Protein AF-A0A7W8YM22-F1 (afdb_monomer)

pLDDT: mean 73.2, std 16.15, range [36.34, 92.44]

Foldseek 3Di:
DPQPDDDPDPDPPQPQLLLLAAPPDCDDPLPLNNDCVFLHHHNHHPVSNVVSLVVLLVVLQVVCQVVCVDPNPDGPVCSVPVVPDDPVRSVVSSVSSRVSSNVSRPPPPPVPDDPPPDPVVVVVVVVDDDPPDPPPQPPVNVVVVVLLVPLVNLVVCVVVVNPSVQCNCCSPPVAGPNHHPVVQLVDPPRPNDDPPPDDDPVPPPDPDPDD

Structure (mmCIF, N/CA/C/O backbone):
data_AF-A0A7W8YM22-F1
#
_entry.id   AF-A0A7W8YM22-F1
#
loop_
_atom_site.group_PDB
_atom_site.id
_atom_site.type_symbol
_atom_site.label_atom_id
_atom_site.label_alt_id
_atom_site.label_comp_id
_atom_site.label_asym_id
_atom_site.label_entity_id
_atom_site.label_seq_id
_atom_site.pdbx_PDB_ins_code
_atom_site.Cartn_x
_atom_site.Cartn_y
_atom_site.Cartn_z
_atom_site.occupancy
_atom_site.B_iso_or_equiv
_atom_site.auth_seq_id
_atom_site.auth_comp_id
_atom_site.auth_asym_id
_atom_site.auth_atom_id
_atom_site.pdbx_PDB_model_num
ATOM 1 N N . MET A 1 1 ? 15.577 -0.775 12.536 1.00 51.75 1 MET A N 1
ATOM 2 C CA . MET A 1 1 ? 16.406 -1.768 11.830 1.00 51.75 1 MET A CA 1
ATOM 3 C C . MET A 1 1 ? 16.060 -1.640 10.370 1.00 51.75 1 MET A C 1
ATOM 5 O O . MET A 1 1 ? 14.968 -2.052 10.002 1.00 51.75 1 MET A O 1
ATOM 9 N N . ARG A 1 2 ? 16.949 -1.031 9.589 1.00 60.00 2 ARG A N 1
ATOM 10 C CA . ARG A 1 2 ? 16.847 -0.914 8.131 1.00 60.00 2 ARG A CA 1
ATOM 11 C C . ARG A 1 2 ? 18.094 -1.561 7.547 1.00 60.00 2 ARG A C 1
ATOM 13 O O . ARG A 1 2 ? 19.183 -1.316 8.054 1.00 60.00 2 ARG A O 1
ATOM 20 N N . PHE A 1 3 ? 17.915 -2.495 6.614 1.00 60.25 3 PHE A N 1
ATOM 21 C CA . PHE A 1 3 ? 19.005 -3.304 6.038 1.00 60.25 3 PHE A CA 1
ATOM 22 C C . PHE A 1 3 ? 19.941 -3.946 7.086 1.00 60.25 3 PHE A C 1
ATOM 24 O O . PHE A 1 3 ? 21.152 -4.019 6.912 1.00 60.25 3 PHE A O 1
ATOM 31 N N . GLY A 1 4 ? 19.381 -4.386 8.220 1.00 55.78 4 GLY A N 1
ATOM 32 C CA . GLY A 1 4 ? 20.147 -4.999 9.314 1.00 55.78 4 GLY A CA 1
ATOM 33 C C . GLY A 1 4 ? 20.862 -4.021 10.256 1.00 55.78 4 GLY A C 1
ATOM 34 O O . GLY A 1 4 ? 21.512 -4.473 11.196 1.00 55.78 4 GLY A O 1
ATOM 35 N N . LEU A 1 5 ? 20.712 -2.705 10.066 1.00 59.19 5 LEU A N 1
ATOM 36 C CA . LEU A 1 5 ? 21.299 -1.668 10.918 1.00 59.19 5 LEU A CA 1
ATOM 37 C C . LEU A 1 5 ? 20.256 -1.058 11.859 1.00 59.19 5 LEU A C 1
ATOM 39 O O . LEU A 1 5 ? 19.192 -0.593 11.432 1.00 59.19 5 LEU A O 1
ATOM 43 N N . ALA A 1 6 ? 20.549 -1.060 13.160 1.00 56.09 6 ALA A N 1
ATOM 44 C CA . ALA A 1 6 ? 19.728 -0.396 14.165 1.00 56.09 6 ALA A CA 1
ATOM 45 C C . ALA A 1 6 ? 19.914 1.124 14.057 1.00 56.09 6 ALA A C 1
ATOM 47 O O . ALA A 1 6 ? 21.029 1.605 13.894 1.00 56.09 6 ALA A O 1
ATOM 48 N N . SER A 1 7 ? 18.814 1.868 14.138 1.00 60.38 7 SER A N 1
ATOM 49 C CA . SER A 1 7 ? 18.815 3.328 14.173 1.00 60.38 7 SER A CA 1
ATOM 50 C C . SER A 1 7 ? 18.090 3.775 15.433 1.00 60.38 7 SER A C 1
ATOM 52 O O . SER A 1 7 ? 17.109 3.141 15.842 1.00 60.38 7 SER A O 1
ATOM 54 N N . ASP A 1 8 ? 18.591 4.851 16.030 1.00 53.06 8 ASP A N 1
ATOM 55 C CA . ASP A 1 8 ? 18.046 5.452 17.247 1.00 53.06 8 ASP A CA 1
ATOM 56 C C . ASP A 1 8 ? 16.773 6.269 16.971 1.00 53.06 8 ASP A C 1
ATOM 58 O O . ASP A 1 8 ? 16.021 6.576 17.895 1.00 53.06 8 ASP A O 1
ATOM 62 N N . GLN A 1 9 ? 16.494 6.585 15.700 1.00 55.75 9 GLN A N 1
ATOM 63 C CA . GLN A 1 9 ? 15.281 7.278 15.277 1.00 55.75 9 GLN A CA 1
ATOM 64 C C . GLN A 1 9 ? 14.206 6.264 14.872 1.00 55.75 9 GLN A C 1
ATOM 66 O O . GLN A 1 9 ? 14.420 5.378 14.046 1.00 55.75 9 GLN A O 1
ATOM 71 N N . PHE A 1 10 ? 13.057 6.362 15.541 1.00 50.34 10 PHE A N 1
ATOM 72 C CA . PHE A 1 10 ? 11.912 5.467 15.375 1.00 50.34 10 PHE A CA 1
ATOM 73 C C . PHE A 1 10 ? 11.147 5.738 14.076 1.00 50.34 10 PHE A C 1
ATOM 75 O O . PHE A 1 10 ? 10.671 4.799 13.447 1.00 50.34 10 PHE A O 1
ATOM 82 N N . ASP A 1 11 ? 11.074 7.006 13.685 1.00 52.56 11 ASP A N 1
ATOM 83 C CA . ASP A 1 11 ? 10.446 7.468 12.455 1.00 52.56 11 ASP A CA 1
ATOM 84 C C . ASP A 1 11 ? 11.557 7.681 11.431 1.00 52.56 11 ASP A C 1
ATOM 86 O O . ASP A 1 11 ? 12.174 8.745 11.354 1.00 52.56 11 ASP A O 1
ATOM 90 N N . GLN A 1 12 ? 11.926 6.604 10.741 1.00 49.81 12 GLN A N 1
ATOM 91 C CA . GLN A 1 12 ? 12.774 6.751 9.571 1.00 49.81 12 GLN A CA 1
ATOM 92 C C . GLN A 1 12 ? 11.888 7.339 8.483 1.00 49.81 12 GLN A C 1
ATOM 94 O O . GLN A 1 12 ? 11.141 6.620 7.826 1.00 49.81 12 GLN A O 1
ATOM 99 N N . GLU A 1 13 ? 11.949 8.669 8.390 1.00 54.53 13 GLU A N 1
ATOM 100 C CA . GLU A 1 13 ? 11.519 9.490 7.264 1.00 54.53 13 GLU A CA 1
ATOM 101 C C . GLU A 1 13 ? 11.486 8.679 5.967 1.00 54.53 13 GLU A C 1
ATOM 103 O O . GLU A 1 13 ? 12.452 7.974 5.700 1.00 54.53 13 GLU A O 1
ATOM 108 N N . LYS A 1 14 ? 10.394 8.805 5.192 1.00 55.44 14 LYS A N 1
ATOM 109 C CA . LYS A 1 14 ? 10.199 8.285 3.822 1.00 55.44 14 LYS A CA 1
ATOM 110 C C . LYS A 1 14 ? 11.075 7.062 3.511 1.00 55.44 14 LYS A C 1
ATOM 112 O O . LYS A 1 14 ? 12.249 7.216 3.189 1.00 55.44 14 LYS A O 1
ATOM 117 N N . ASP A 1 15 ? 10.495 5.863 3.520 1.00 67.12 15 ASP A N 1
ATOM 118 C CA . ASP A 1 15 ? 11.191 4.647 3.080 1.00 67.12 15 ASP A CA 1
ATOM 119 C C . ASP A 1 15 ? 10.877 4.358 1.603 1.00 67.12 15 ASP A C 1
ATOM 121 O O . ASP A 1 15 ? 9.956 3.591 1.302 1.00 67.12 15 ASP A O 1
ATOM 125 N N . PRO A 1 16 ? 11.553 5.017 0.637 1.00 75.62 16 PRO A N 1
ATOM 126 C CA . PRO A 1 16 ? 11.234 4.811 -0.753 1.00 75.62 16 PRO A CA 1
ATOM 127 C C . PRO A 1 16 ? 11.687 3.400 -1.159 1.00 75.62 16 PRO A C 1
ATOM 129 O O . PRO A 1 16 ? 12.853 3.040 -0.953 1.00 75.62 16 PRO A O 1
ATOM 132 N N . PRO A 1 17 ? 10.819 2.612 -1.815 1.00 79.62 17 PRO A N 1
ATOM 133 C CA . PRO A 1 17 ? 11.129 1.258 -2.273 1.00 79.62 17 PRO A CA 1
ATOM 134 C C . PRO A 1 17 ? 12.394 1.146 -3.135 1.00 79.62 17 PRO A C 1
ATOM 136 O O . PRO A 1 17 ? 13.003 0.080 -3.200 1.00 79.62 17 PRO A O 1
ATOM 139 N N . GLY A 1 18 ? 12.839 2.228 -3.786 1.00 82.88 18 GLY A N 1
ATOM 140 C CA . GLY A 1 18 ? 14.087 2.220 -4.554 1.00 82.88 18 GLY A CA 1
ATOM 141 C C . GLY A 1 18 ? 15.338 2.023 -3.693 1.00 82.88 18 GLY A C 1
ATOM 142 O O . GLY A 1 18 ? 16.333 1.504 -4.203 1.00 82.88 18 GLY A O 1
ATOM 143 N N . THR A 1 19 ? 15.286 2.311 -2.391 1.00 85.81 19 THR A N 1
ATOM 144 C CA . THR A 1 19 ? 16.393 2.018 -1.461 1.00 85.81 19 THR A CA 1
ATOM 145 C C . THR A 1 19 ? 16.566 0.522 -1.199 1.00 85.81 19 THR A C 1
ATOM 147 O O . THR A 1 19 ? 17.675 0.088 -0.902 1.00 85.81 19 THR A O 1
ATOM 150 N N . HIS A 1 20 ? 15.528 -0.302 -1.407 1.00 85.75 20 HIS A N 1
ATOM 151 C CA . HIS A 1 20 ? 15.595 -1.761 -1.232 1.00 85.75 20 HIS A CA 1
ATOM 152 C C . HIS A 1 20 ? 16.500 -2.460 -2.253 1.00 85.75 20 HIS A C 1
ATOM 154 O O . HIS A 1 20 ? 16.809 -3.645 -2.097 1.00 85.75 20 HIS A O 1
ATOM 160 N N . ARG A 1 21 ? 16.919 -1.754 -3.308 1.00 88.56 21 ARG A N 1
ATOM 161 C CA . ARG A 1 21 ? 17.880 -2.246 -4.295 1.00 88.56 21 ARG A CA 1
ATOM 162 C C . ARG A 1 21 ? 19.225 -2.551 -3.635 1.00 88.56 21 ARG A C 1
ATOM 164 O O . ARG A 1 21 ? 19.677 -1.816 -2.766 1.00 88.56 21 ARG A O 1
ATOM 171 N N . GLN A 1 22 ? 19.891 -3.604 -4.103 1.00 90.12 22 GLN A N 1
ATOM 172 C CA . GLN A 1 22 ? 21.188 -4.033 -3.602 1.00 90.12 22 GLN 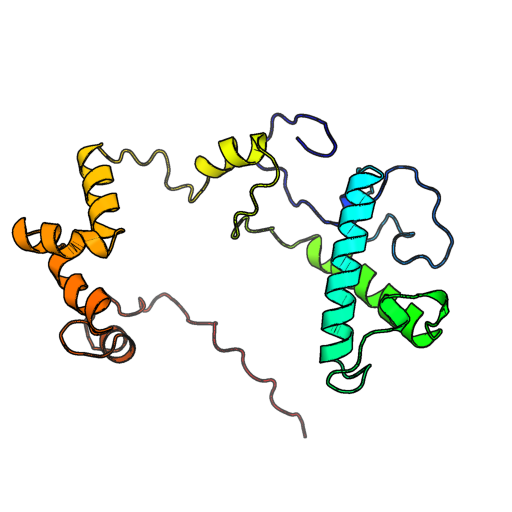A CA 1
ATOM 173 C C . GLN A 1 22 ? 22.242 -2.952 -3.860 1.00 90.12 22 GLN A C 1
ATOM 175 O O . GLN A 1 22 ? 22.496 -2.588 -5.018 1.00 90.12 22 GLN A O 1
ATOM 180 N N . ALA A 1 23 ? 22.884 -2.476 -2.796 1.00 88.88 23 ALA A N 1
ATOM 181 C CA . ALA A 1 23 ? 23.974 -1.517 -2.893 1.00 88.88 23 ALA A CA 1
ATOM 182 C C . ALA A 1 23 ? 25.177 -2.114 -3.652 1.00 88.88 23 ALA A C 1
ATOM 184 O O . ALA A 1 23 ? 25.557 -3.269 -3.446 1.00 88.88 23 ALA A O 1
ATOM 185 N N . GLY A 1 24 ? 25.771 -1.331 -4.559 1.00 84.94 24 GLY A N 1
ATOM 186 C CA . GLY A 1 24 ? 26.985 -1.708 -5.298 1.00 84.94 24 GLY A CA 1
ATOM 187 C C . GLY A 1 24 ? 26.827 -2.829 -6.338 1.00 84.94 24 GLY A C 1
ATOM 188 O O . GLY A 1 24 ? 27.827 -3.307 -6.873 1.00 84.94 24 GLY A O 1
ATOM 189 N N . LYS A 1 25 ? 25.600 -3.272 -6.641 1.00 86.50 25 LYS A N 1
ATOM 190 C CA . LYS A 1 25 ? 25.346 -4.271 -7.688 1.00 86.50 25 LYS A CA 1
ATOM 191 C C . LYS A 1 25 ? 25.532 -3.657 -9.079 1.00 86.50 25 LYS A C 1
ATOM 193 O O . LYS A 1 25 ? 24.869 -2.680 -9.412 1.00 86.50 25 LYS A O 1
ATOM 198 N N . LEU A 1 26 ? 26.370 -4.281 -9.912 1.00 85.50 26 LEU A N 1
ATOM 199 C CA . LEU A 1 26 ? 26.478 -3.933 -11.330 1.00 85.50 26 LEU A CA 1
ATOM 200 C C . LEU A 1 26 ? 25.174 -4.323 -12.047 1.00 85.50 26 LEU A C 1
ATOM 202 O O . LEU A 1 26 ? 24.726 -5.468 -11.936 1.00 85.50 26 LEU A O 1
ATOM 206 N N . ARG A 1 27 ? 24.557 -3.369 -12.747 1.00 85.19 27 ARG A N 1
ATOM 207 C CA . ARG A 1 27 ? 23.301 -3.554 -13.485 1.00 85.19 27 ARG A CA 1
ATOM 208 C C . ARG A 1 27 ? 23.530 -3.262 -14.958 1.00 85.19 27 ARG A C 1
ATOM 210 O O . ARG A 1 27 ? 24.248 -2.324 -15.301 1.00 85.19 27 ARG A O 1
ATOM 217 N N . GLU A 1 28 ? 22.917 -4.066 -15.815 1.00 84.25 28 GLU A N 1
ATOM 218 C CA . GLU A 1 28 ? 23.076 -3.911 -17.258 1.00 84.25 28 GLU A CA 1
ATOM 219 C C . GLU A 1 28 ? 22.345 -2.653 -17.758 1.00 84.25 28 GLU A C 1
ATOM 221 O O . GLU A 1 28 ? 21.229 -2.358 -17.303 1.00 84.25 28 GLU A O 1
ATOM 226 N N . PRO A 1 29 ? 22.922 -1.915 -18.725 1.00 74.94 29 PRO A N 1
ATOM 227 C CA . PRO A 1 29 ? 22.243 -0.795 -19.358 1.00 74.94 29 PRO A CA 1
ATOM 228 C C . PRO A 1 29 ? 20.897 -1.230 -19.948 1.00 74.94 29 PRO A C 1
ATOM 230 O O . PRO A 1 29 ? 20.820 -2.135 -20.774 1.00 74.94 29 PRO A O 1
ATOM 233 N N . GLY A 1 30 ? 19.819 -0.569 -19.526 1.00 73.81 30 GLY A N 1
ATOM 234 C CA . GLY A 1 30 ? 18.460 -0.892 -19.967 1.00 73.81 30 GLY A CA 1
ATOM 235 C C . GLY A 1 30 ? 17.634 -1.681 -18.953 1.00 73.81 30 GLY A C 1
ATOM 236 O O . GLY A 1 30 ? 16.409 -1.688 -19.080 1.00 73.81 30 GLY A O 1
ATOM 237 N N . GLU A 1 31 ? 18.249 -2.246 -17.909 1.00 85.50 31 GLU A N 1
ATOM 238 C CA . GLU A 1 31 ? 17.503 -2.826 -16.794 1.00 85.50 31 GLU A CA 1
ATOM 239 C C . GLU A 1 31 ? 16.669 -1.739 -16.074 1.00 85.50 31 GLU A C 1
ATOM 241 O O . GLU A 1 31 ? 17.170 -0.634 -15.843 1.00 85.50 31 GLU A O 1
ATOM 246 N N . PRO A 1 32 ? 15.409 -2.012 -15.675 1.00 86.88 32 PRO A N 1
ATOM 247 C CA . PRO A 1 32 ? 14.552 -1.000 -15.047 1.00 86.88 32 PRO A CA 1
ATOM 248 C C . PRO A 1 32 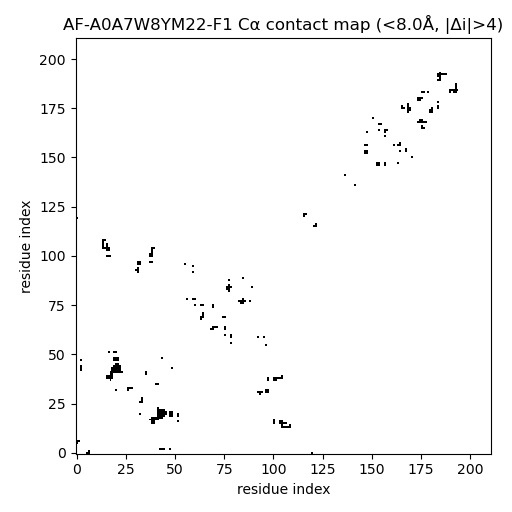? 15.090 -0.396 -13.748 1.00 86.88 32 PRO A C 1
ATOM 250 O O . PRO A 1 32 ? 14.757 0.739 -13.423 1.00 86.88 32 PRO A O 1
ATOM 253 N N . TYR A 1 33 ? 15.944 -1.135 -13.037 1.00 88.88 33 TYR A N 1
ATOM 254 C CA . TYR A 1 33 ? 16.528 -0.738 -11.754 1.00 88.88 33 TYR A CA 1
ATOM 255 C C . TYR A 1 33 ? 17.936 -0.145 -11.873 1.00 88.88 33 TYR A C 1
ATOM 257 O O . TYR A 1 33 ? 18.529 0.161 -10.841 1.00 88.88 33 TYR A O 1
ATOM 265 N N . ALA A 1 34 ? 18.486 -0.035 -13.090 1.00 86.50 34 ALA A N 1
ATOM 266 C CA . ALA A 1 34 ? 19.874 0.372 -13.327 1.00 86.50 34 ALA A CA 1
ATOM 267 C C . ALA A 1 34 ? 20.171 1.831 -12.954 1.00 86.50 34 ALA A C 1
ATOM 269 O O . ALA A 1 34 ? 21.323 2.168 -12.705 1.00 86.50 34 ALA A O 1
ATOM 270 N N . ASP A 1 35 ? 19.153 2.691 -12.941 1.00 84.44 35 ASP A N 1
ATOM 271 C CA . ASP A 1 35 ? 19.316 4.108 -12.634 1.00 84.44 35 ASP A CA 1
ATOM 272 C C . ASP A 1 35 ? 19.158 4.361 -11.132 1.00 84.44 35 ASP A C 1
ATOM 274 O O . ASP A 1 35 ? 18.045 4.404 -10.600 1.00 84.44 35 ASP A O 1
ATOM 278 N N . ASP A 1 36 ? 20.282 4.524 -10.442 1.00 82.62 36 ASP A N 1
ATOM 279 C CA . ASP A 1 36 ? 20.332 4.746 -8.996 1.00 82.62 36 ASP A CA 1
ATOM 280 C C . ASP A 1 36 ? 19.763 6.115 -8.569 1.00 82.62 36 ASP A C 1
ATOM 282 O O . ASP A 1 36 ? 19.474 6.306 -7.389 1.00 82.62 36 ASP A O 1
ATOM 286 N N . SER A 1 37 ? 19.528 7.048 -9.505 1.00 78.25 37 SER A N 1
ATOM 287 C CA . SER A 1 37 ? 18.888 8.341 -9.209 1.00 78.25 37 SER A CA 1
ATOM 288 C C . SER A 1 37 ? 17.364 8.245 -9.046 1.00 78.25 37 SER A C 1
ATOM 290 O O . SER A 1 37 ? 16.735 9.114 -8.442 1.00 78.25 37 SER A O 1
ATOM 292 N N . ILE A 1 38 ? 16.757 7.169 -9.553 1.00 80.31 38 ILE A N 1
ATOM 293 C CA . ILE A 1 38 ? 15.309 6.948 -9.546 1.00 80.31 38 ILE A CA 1
ATOM 294 C C . ILE A 1 38 ? 14.911 6.224 -8.262 1.00 80.31 38 ILE A C 1
ATOM 296 O O . ILE A 1 38 ? 15.386 5.121 -8.020 1.00 80.31 38 ILE A O 1
ATOM 300 N N . GLY A 1 39 ? 13.992 6.777 -7.466 1.00 75.38 39 GLY A N 1
ATOM 301 C CA . GLY A 1 39 ? 13.437 6.055 -6.311 1.00 75.38 39 GLY A CA 1
ATOM 302 C C . GLY A 1 39 ? 14.299 6.057 -5.044 1.00 75.38 39 GLY A C 1
ATOM 303 O O . GLY A 1 39 ? 13.990 5.319 -4.113 1.00 75.38 39 GLY A O 1
ATOM 304 N N . GLY A 1 40 ? 15.382 6.837 -5.010 1.00 82.25 40 GLY A N 1
ATOM 305 C CA . GLY A 1 40 ? 16.323 6.898 -3.886 1.00 82.25 40 GLY A CA 1
ATOM 306 C C . GLY A 1 40 ? 17.523 5.957 -4.027 1.00 82.25 40 GLY A C 1
ATOM 307 O O . GLY A 1 40 ? 17.455 4.929 -4.702 1.00 82.25 40 GLY A O 1
ATOM 308 N N . THR A 1 41 ? 18.632 6.327 -3.386 1.00 86.62 41 THR A N 1
ATOM 309 C CA . THR A 1 41 ? 19.914 5.614 -3.467 1.00 86.62 41 THR A CA 1
ATOM 310 C C . THR A 1 41 ? 19.779 4.161 -2.984 1.00 86.62 41 THR A C 1
ATOM 312 O O . THR A 1 41 ? 19.201 3.936 -1.922 1.00 86.62 41 THR A O 1
ATOM 315 N N . PRO A 1 42 ? 20.309 3.161 -3.716 1.00 87.62 42 PRO A N 1
ATOM 316 C CA . PRO A 1 42 ? 20.325 1.771 -3.259 1.00 87.62 42 PRO A CA 1
ATOM 317 C C . PRO A 1 42 ? 21.101 1.599 -1.948 1.00 87.62 42 PRO A C 1
ATOM 319 O O . PRO A 1 42 ? 22.294 1.895 -1.882 1.00 87.62 42 PRO A O 1
ATOM 322 N N . GLU A 1 43 ? 20.445 1.056 -0.931 1.00 87.19 43 GLU A N 1
ATOM 323 C CA . GLU A 1 43 ? 21.021 0.795 0.397 1.00 87.19 43 GLU A CA 1
ATOM 324 C C . GLU A 1 43 ? 20.804 -0.659 0.851 1.00 87.19 43 GLU A C 1
ATOM 326 O O . GLU A 1 43 ? 21.375 -1.097 1.850 1.00 87.19 43 GLU A O 1
ATOM 331 N N . GLY A 1 44 ? 19.990 -1.416 0.114 1.00 85.06 44 GLY A N 1
ATOM 332 C CA . GLY A 1 44 ? 19.579 -2.763 0.463 1.00 85.06 44 GLY A CA 1
ATOM 333 C C . GLY A 1 44 ? 20.569 -3.861 0.105 1.00 85.06 44 GLY A C 1
ATOM 334 O O . GLY A 1 44 ? 21.704 -3.640 -0.327 1.00 85.06 44 GLY A O 1
ATOM 335 N N . ASP A 1 45 ? 20.096 -5.092 0.269 1.00 87.12 45 ASP A N 1
ATOM 336 C CA . ASP A 1 45 ? 20.830 -6.315 -0.015 1.00 87.12 45 ASP A CA 1
ATOM 337 C C . ASP A 1 45 ? 20.137 -7.159 -1.101 1.00 87.12 45 ASP A C 1
ATOM 339 O O . ASP A 1 45 ? 19.141 -6.775 -1.723 1.00 87.12 45 ASP A O 1
ATOM 343 N N . ARG A 1 46 ? 20.693 -8.345 -1.366 1.00 87.12 46 ARG A N 1
ATOM 344 C CA . ARG A 1 46 ? 20.139 -9.278 -2.354 1.00 87.12 46 ARG A CA 1
ATOM 345 C C . ARG A 1 46 ? 18.702 -9.701 -2.019 1.00 87.12 46 ARG A C 1
ATOM 347 O O . ARG A 1 46 ? 17.924 -9.956 -2.937 1.00 87.12 46 ARG A O 1
ATOM 354 N N . HIS A 1 47 ? 18.367 -9.841 -0.740 1.00 80.94 47 HIS A N 1
ATOM 355 C CA . HIS A 1 47 ? 17.059 -10.307 -0.291 1.00 80.94 47 HIS A CA 1
ATOM 356 C C . HIS A 1 47 ? 16.009 -9.207 -0.412 1.00 80.94 47 HIS A C 1
ATOM 358 O O . HIS A 1 47 ? 14.926 -9.470 -0.937 1.00 80.94 47 HIS A O 1
ATOM 364 N N . THR A 1 48 ? 16.335 -7.980 -0.008 1.00 81.00 48 THR A N 1
ATOM 365 C CA . THR A 1 48 ? 15.426 -6.836 -0.151 1.00 81.00 48 THR A CA 1
ATOM 366 C C . THR A 1 48 ? 15.171 -6.508 -1.619 1.00 81.00 48 THR A C 1
ATOM 368 O O . THR A 1 48 ? 14.023 -6.283 -2.000 1.00 81.00 48 THR A O 1
ATOM 371 N N . GLU A 1 49 ? 16.191 -6.594 -2.482 1.00 87.44 49 GLU A N 1
ATOM 372 C CA . GLU A 1 49 ? 16.003 -6.383 -3.922 1.00 87.44 49 GLU A CA 1
ATOM 373 C C . GLU A 1 49 ? 15.147 -7.495 -4.552 1.00 87.44 49 GLU A C 1
ATOM 375 O O . GLU A 1 49 ? 14.325 -7.229 -5.429 1.00 87.44 49 GLU A O 1
ATOM 380 N N . ALA A 1 50 ? 15.306 -8.747 -4.109 1.00 84.38 50 ALA A N 1
ATOM 381 C CA . ALA A 1 50 ? 14.458 -9.847 -4.566 1.00 84.38 50 ALA A CA 1
ATOM 382 C C . ALA A 1 50 ? 12.989 -9.651 -4.152 1.00 84.38 50 ALA A C 1
ATOM 384 O O . ALA A 1 50 ? 12.096 -9.923 -4.956 1.00 84.38 50 ALA A O 1
ATOM 385 N N . GLY A 1 51 ? 12.748 -9.142 -2.938 1.00 82.31 51 GLY A N 1
ATOM 386 C CA . GLY A 1 51 ? 11.419 -8.751 -2.465 1.00 82.31 51 GLY A CA 1
ATOM 387 C C . GLY A 1 51 ? 10.796 -7.658 -3.333 1.00 82.31 51 GLY A C 1
ATOM 388 O O . GLY A 1 51 ? 9.716 -7.863 -3.882 1.00 82.31 51 GLY A O 1
ATOM 389 N N . LEU A 1 52 ? 11.527 -6.560 -3.560 1.00 85.69 52 LEU A N 1
ATOM 390 C CA . LEU A 1 52 ? 11.098 -5.458 -4.431 1.00 85.69 52 LEU A CA 1
ATOM 391 C C . LEU A 1 52 ? 10.702 -5.957 -5.829 1.00 85.69 52 LEU A C 1
ATOM 393 O O . LEU A 1 52 ? 9.616 -5.661 -6.325 1.00 85.69 52 LEU A O 1
ATOM 397 N N . ARG A 1 53 ? 11.560 -6.773 -6.456 1.00 89.44 53 ARG A N 1
ATOM 398 C CA . ARG A 1 53 ? 11.282 -7.338 -7.784 1.00 89.44 53 ARG A CA 1
ATOM 399 C C . ARG A 1 53 ? 10.020 -8.193 -7.776 1.00 89.44 53 ARG A C 1
ATOM 401 O O . ARG A 1 53 ? 9.217 -8.091 -8.698 1.00 89.44 53 ARG A O 1
ATOM 408 N N . TYR A 1 54 ? 9.834 -9.039 -6.763 1.00 85.56 54 TYR A N 1
ATOM 409 C CA . TYR A 1 54 ? 8.646 -9.885 -6.647 1.00 85.56 54 TYR A CA 1
ATOM 410 C C . TYR A 1 54 ? 7.352 -9.056 -6.579 1.00 85.56 54 TYR A C 1
ATOM 412 O O . TYR A 1 54 ? 6.376 -9.374 -7.268 1.00 85.56 54 TYR A O 1
ATOM 420 N N . GLU A 1 55 ? 7.358 -7.975 -5.801 1.00 84.44 55 GLU A N 1
ATOM 421 C CA . GLU A 1 55 ? 6.230 -7.047 -5.686 1.00 84.44 55 GLU A CA 1
ATOM 422 C C . GLU A 1 55 ? 5.955 -6.309 -7.001 1.00 84.44 55 GLU A C 1
ATOM 424 O O . GLU A 1 55 ? 4.807 -6.262 -7.454 1.00 84.44 55 GLU A O 1
ATOM 429 N N . ASP A 1 56 ? 6.999 -5.807 -7.667 1.00 86.88 56 ASP A N 1
ATOM 430 C CA . ASP A 1 56 ? 6.889 -5.182 -8.987 1.00 86.88 56 ASP A CA 1
ATOM 431 C C . ASP A 1 56 ? 6.300 -6.151 -10.022 1.00 86.88 56 ASP A C 1
ATOM 433 O O . ASP A 1 56 ? 5.356 -5.795 -10.729 1.00 86.88 56 ASP A O 1
ATOM 437 N N . HIS A 1 57 ? 6.781 -7.399 -10.074 1.00 87.81 57 HIS A N 1
ATOM 438 C CA . HIS A 1 57 ? 6.238 -8.439 -10.954 1.00 87.81 57 HIS A CA 1
ATOM 439 C C . HIS A 1 57 ? 4.739 -8.664 -10.697 1.00 87.81 57 HIS A C 1
ATOM 441 O O . HIS A 1 57 ? 3.938 -8.745 -11.633 1.00 87.81 57 HIS A O 1
ATOM 447 N N . ALA A 1 58 ? 4.321 -8.748 -9.431 1.00 84.25 58 ALA A N 1
ATOM 448 C CA . ALA A 1 58 ? 2.911 -8.900 -9.081 1.00 84.25 58 ALA A CA 1
ATOM 449 C C . ALA A 1 58 ? 2.073 -7.680 -9.508 1.00 84.25 58 ALA A C 1
ATOM 451 O O . ALA A 1 58 ? 1.006 -7.856 -10.111 1.00 84.25 58 ALA A O 1
ATOM 452 N N . ARG A 1 59 ? 2.568 -6.456 -9.266 1.00 87.12 59 ARG A N 1
ATOM 453 C CA . ARG A 1 59 ? 1.905 -5.209 -9.682 1.00 87.12 59 ARG A CA 1
ATOM 454 C C . ARG A 1 59 ? 1.738 -5.151 -11.198 1.00 87.12 59 ARG A C 1
ATOM 456 O O . ARG A 1 59 ? 0.631 -4.900 -11.678 1.00 87.12 59 ARG A O 1
ATOM 463 N N . LEU A 1 60 ? 2.803 -5.416 -11.949 1.00 89.25 60 LEU A N 1
ATOM 464 C CA . LEU A 1 60 ? 2.809 -5.356 -13.411 1.00 89.25 60 LEU A CA 1
ATOM 465 C C . LEU A 1 60 ? 1.812 -6.340 -14.023 1.00 89.25 60 LEU A C 1
ATOM 467 O O . LEU A 1 60 ? 1.062 -5.960 -14.919 1.00 89.25 60 LEU A O 1
ATOM 471 N N . ARG A 1 61 ? 1.690 -7.563 -13.486 1.00 86.81 61 ARG A N 1
ATOM 472 C CA . ARG A 1 61 ? 0.646 -8.513 -13.920 1.00 86.81 61 ARG A CA 1
ATOM 473 C C . ARG A 1 61 ? -0.759 -7.943 -13.749 1.00 86.81 61 ARG A C 1
ATOM 475 O O . ARG A 1 61 ? -1.610 -8.112 -14.624 1.00 86.81 61 ARG A O 1
ATOM 482 N N . MET A 1 62 ? -1.033 -7.296 -12.615 1.00 83.00 62 MET A N 1
ATOM 483 C CA . MET A 1 62 ? -2.339 -6.682 -12.374 1.00 83.00 62 MET A CA 1
ATOM 484 C C . MET A 1 62 ? -2.578 -5.496 -13.310 1.00 83.00 62 MET A C 1
ATOM 486 O O . MET A 1 62 ? -3.677 -5.377 -13.852 1.00 83.00 62 MET A O 1
ATOM 490 N N . LYS A 1 63 ? -1.565 -4.651 -13.529 1.00 86.44 63 LYS A N 1
ATOM 491 C CA . LYS A 1 63 ? -1.674 -3.471 -14.393 1.00 86.44 63 LYS A CA 1
ATOM 492 C C . LYS A 1 63 ? -1.843 -3.855 -15.865 1.00 86.44 63 LYS A C 1
ATOM 494 O O . LYS A 1 63 ? -2.796 -3.397 -16.486 1.00 86.44 63 LYS A O 1
ATOM 499 N N . ALA A 1 64 ? -1.063 -4.811 -16.368 1.00 87.19 64 ALA A N 1
ATOM 500 C CA . ALA A 1 64 ? -1.188 -5.333 -17.731 1.00 87.19 64 ALA A CA 1
ATOM 501 C C . ALA A 1 64 ? -2.598 -5.880 -18.033 1.00 87.19 64 ALA A C 1
ATOM 503 O O . ALA A 1 64 ? -3.126 -5.689 -19.128 1.00 87.19 64 ALA A O 1
ATOM 504 N N . ARG A 1 65 ? -3.248 -6.524 -17.050 1.00 83.69 65 ARG A N 1
ATOM 505 C CA . ARG A 1 65 ? -4.649 -6.971 -17.173 1.00 83.69 65 ARG A CA 1
ATOM 506 C C . ARG A 1 65 ? -5.641 -5.809 -17.195 1.00 83.69 65 ARG A C 1
ATOM 508 O O . ARG A 1 65 ? -6.626 -5.884 -17.922 1.00 83.69 65 ARG A O 1
ATOM 515 N N . ARG A 1 66 ? -5.416 -4.762 -16.393 1.00 84.62 66 ARG A N 1
ATOM 516 C CA . ARG A 1 66 ? -6.288 -3.573 -16.348 1.00 84.62 66 ARG A CA 1
ATOM 517 C C . ARG A 1 66 ? -6.199 -2.751 -17.633 1.00 84.62 66 ARG A C 1
ATOM 519 O O . ARG A 1 66 ? -7.219 -2.257 -18.096 1.00 84.62 66 ARG A O 1
ATOM 526 N N . GLU A 1 67 ? -5.010 -2.659 -18.219 1.00 86.56 67 GLU A N 1
ATOM 527 C CA . GLU A 1 67 ? -4.749 -1.917 -19.460 1.00 86.56 67 GLU A CA 1
ATOM 528 C C . GLU A 1 67 ? -5.097 -2.707 -20.729 1.00 86.56 67 GLU A C 1
ATOM 530 O O . GLU A 1 67 ? -4.890 -2.224 -21.836 1.00 86.56 67 GLU A O 1
ATOM 535 N N . ASN A 1 68 ? -5.670 -3.908 -20.588 1.00 84.12 68 ASN A N 1
ATOM 536 C CA . ASN A 1 68 ? -6.027 -4.795 -21.698 1.00 84.12 68 ASN A CA 1
ATOM 537 C C . ASN A 1 68 ? -4.841 -5.132 -22.628 1.00 84.12 68 ASN A C 1
ATOM 539 O O . ASN A 1 68 ? -5.054 -5.446 -23.797 1.00 84.12 68 ASN A O 1
ATOM 543 N N . LEU A 1 69 ? -3.604 -5.148 -22.105 1.00 83.62 69 LEU A N 1
ATOM 544 C CA . LEU A 1 69 ? -2.431 -5.668 -22.831 1.00 83.62 69 LEU A CA 1
ATOM 545 C C . LEU A 1 69 ? -2.550 -7.176 -23.100 1.00 83.62 69 LEU A C 1
ATOM 547 O O . LEU A 1 69 ? -1.871 -7.726 -23.961 1.00 83.62 69 LEU A O 1
ATOM 551 N N . TYR A 1 70 ? -3.426 -7.843 -22.349 1.00 81.88 70 TYR A N 1
ATOM 552 C CA . TYR A 1 70 ? -3.775 -9.244 -22.507 1.00 81.88 70 TYR A CA 1
ATOM 553 C C . TYR A 1 70 ? -5.292 -9.402 -22.625 1.00 81.88 70 TYR A C 1
ATOM 555 O O . TYR A 1 70 ? -6.038 -8.643 -21.995 1.00 81.88 70 TYR A O 1
ATOM 563 N N . PRO A 1 71 ? -5.771 -10.430 -23.350 1.00 79.38 71 PRO A N 1
ATOM 564 C CA . PRO A 1 71 ? -7.181 -10.794 -23.347 1.00 79.38 71 PRO A CA 1
ATOM 565 C C . PRO A 1 71 ? -7.705 -11.037 -21.925 1.00 79.38 71 PRO A C 1
ATOM 567 O O . PRO A 1 71 ? -6.991 -11.547 -21.055 1.00 79.38 71 PRO A O 1
ATOM 570 N N . LYS A 1 72 ? -8.981 -10.716 -21.681 1.00 76.25 72 LYS A N 1
ATOM 571 C CA . LYS A 1 72 ? -9.614 -10.943 -20.372 1.00 76.25 72 LYS A CA 1
ATOM 572 C C . LYS A 1 72 ? -9.522 -12.421 -19.981 1.00 76.25 72 LYS A C 1
ATOM 574 O O . LYS A 1 72 ? -9.942 -13.294 -20.732 1.00 76.25 72 LYS A O 1
ATOM 579 N N . GLY A 1 73 ? -8.979 -12.686 -18.793 1.00 72.19 73 GLY A N 1
ATOM 580 C CA . GLY A 1 73 ? -8.781 -14.043 -18.271 1.00 72.19 73 GLY A CA 1
ATOM 581 C C . GLY A 1 73 ? -7.516 -14.750 -18.771 1.00 72.19 73 GLY A C 1
ATOM 582 O O . GLY A 1 73 ? -7.200 -15.826 -18.267 1.00 72.19 73 GLY A O 1
ATOM 583 N N . ALA A 1 74 ? -6.757 -14.156 -19.697 1.00 77.31 74 ALA A N 1
ATOM 584 C CA . ALA A 1 74 ? -5.480 -14.708 -20.126 1.00 77.31 74 ALA A CA 1
ATOM 585 C C . ALA A 1 74 ? -4.390 -14.520 -19.056 1.00 77.31 74 ALA A C 1
ATOM 587 O O . ALA A 1 74 ? -4.377 -13.564 -18.269 1.00 77.31 74 ALA A O 1
ATOM 588 N N . LYS A 1 75 ? -3.444 -15.461 -19.034 1.00 78.00 75 LYS A N 1
ATOM 589 C CA . LYS A 1 75 ? -2.241 -15.376 -18.206 1.00 78.00 75 LYS A CA 1
ATOM 590 C C . LYS A 1 75 ? -1.280 -14.344 -18.809 1.00 78.00 75 LYS A C 1
ATOM 592 O O . LYS A 1 75 ? -1.117 -14.291 -20.024 1.00 78.00 75 LYS A O 1
ATOM 597 N N . VAL A 1 76 ? -0.639 -13.544 -17.956 1.00 79.94 76 VAL A N 1
ATOM 598 C CA . VAL A 1 76 ? 0.349 -12.532 -18.367 1.00 79.94 76 VAL A CA 1
ATOM 599 C C . VAL A 1 76 ? 1.688 -13.237 -18.592 1.00 79.94 76 VAL A C 1
ATOM 601 O O . VAL A 1 76 ? 2.541 -13.263 -17.712 1.00 79.94 76 VAL A O 1
ATOM 604 N N . GLY A 1 77 ? 1.821 -13.891 -19.747 1.00 78.75 77 GLY A N 1
ATOM 605 C CA . GLY A 1 77 ? 2.964 -14.752 -20.061 1.00 78.75 77 GLY A CA 1
ATOM 606 C C . GLY A 1 77 ? 4.299 -14.011 -20.149 1.00 78.75 77 GLY A C 1
ATOM 607 O O . GLY A 1 77 ? 5.288 -14.518 -19.637 1.00 78.75 77 GLY A O 1
ATOM 608 N N . MET A 1 78 ? 4.321 -12.794 -20.706 1.00 80.94 78 MET A N 1
ATOM 609 C CA . MET A 1 78 ? 5.567 -12.035 -20.913 1.00 80.94 78 MET A CA 1
ATOM 610 C C . MET A 1 78 ? 6.183 -11.503 -19.612 1.00 80.94 78 MET A C 1
ATOM 612 O O . MET A 1 78 ? 7.379 -11.246 -19.579 1.00 80.94 78 MET A O 1
ATOM 616 N N . GLU A 1 79 ? 5.397 -11.338 -18.540 1.00 84.56 79 GLU A N 1
ATOM 617 C CA . GLU A 1 79 ? 5.940 -10.975 -17.217 1.00 84.56 79 GLU A CA 1
ATOM 618 C C . GLU A 1 79 ? 6.425 -12.209 -16.443 1.00 84.56 79 GLU A C 1
ATOM 620 O O . GLU A 1 79 ? 7.303 -12.099 -15.591 1.00 84.56 79 GLU A O 1
ATOM 625 N N . ASP A 1 80 ? 5.852 -13.382 -16.730 1.00 80.19 80 ASP A N 1
ATOM 626 C CA . ASP A 1 80 ? 6.274 -14.650 -16.131 1.00 80.19 80 ASP A CA 1
ATOM 627 C C . ASP A 1 80 ? 7.543 -15.200 -16.792 1.00 80.19 80 ASP A C 1
ATOM 629 O O . ASP A 1 80 ? 8.376 -15.795 -16.111 1.00 80.19 80 ASP A O 1
ATOM 633 N N . ASP A 1 81 ? 7.696 -14.978 -18.097 1.00 82.88 81 ASP A N 1
ATOM 634 C CA . ASP A 1 81 ? 8.895 -15.296 -18.860 1.00 82.88 81 ASP A CA 1
ATOM 635 C C . ASP A 1 81 ? 9.288 -14.118 -19.761 1.00 82.88 81 ASP A C 1
ATOM 637 O O . ASP A 1 81 ? 8.793 -13.958 -20.883 1.00 82.88 81 ASP A O 1
ATOM 641 N N . LEU A 1 82 ? 10.232 -13.316 -19.266 1.00 82.69 82 LEU A N 1
ATOM 642 C CA . LEU A 1 82 ? 10.761 -12.146 -19.967 1.00 82.69 82 LEU A CA 1
ATOM 643 C C . LEU A 1 82 ? 11.458 -12.498 -21.290 1.00 82.69 82 LEU A C 1
ATOM 645 O O . LEU A 1 82 ? 11.618 -11.614 -22.126 1.00 82.69 82 LEU A O 1
ATOM 649 N N . SER A 1 83 ? 11.851 -13.758 -21.521 1.00 81.44 83 SER A N 1
ATOM 650 C CA . SER A 1 83 ? 12.424 -14.171 -22.811 1.00 81.44 83 SER A CA 1
ATOM 651 C C . SER A 1 83 ? 11.390 -14.183 -23.943 1.00 81.44 83 SER A C 1
ATOM 653 O O . SER A 1 83 ? 11.747 -14.080 -25.114 1.00 81.44 83 SER A O 1
ATOM 655 N N . THR A 1 84 ? 10.104 -14.256 -23.589 1.00 83.56 84 THR A N 1
ATOM 656 C CA . THR A 1 84 ? 8.972 -14.214 -24.528 1.00 83.56 84 THR A CA 1
ATOM 657 C C . THR A 1 84 ? 8.388 -12.809 -24.699 1.00 83.56 84 THR A C 1
ATOM 659 O O . THR A 1 84 ? 7.441 -12.623 -25.465 1.00 83.56 84 THR A O 1
ATOM 662 N N . ALA A 1 85 ? 8.928 -11.819 -23.981 1.00 85.56 85 ALA A N 1
ATOM 663 C CA . ALA A 1 85 ? 8.431 -10.452 -23.991 1.00 85.56 85 ALA A CA 1
ATOM 664 C C . ALA A 1 85 ? 8.776 -9.718 -25.288 1.00 85.56 85 ALA A C 1
ATOM 666 O O . ALA A 1 85 ? 9.894 -9.801 -25.796 1.00 85.56 85 ALA A O 1
ATOM 667 N N . THR A 1 86 ? 7.821 -8.942 -25.801 1.00 87.31 86 THR A N 1
ATOM 668 C CA . THR A 1 86 ? 8.091 -8.056 -26.937 1.00 87.31 86 THR A CA 1
ATOM 669 C C . THR A 1 86 ? 8.893 -6.830 -26.486 1.00 87.31 86 THR A C 1
ATOM 671 O O . THR A 1 86 ? 8.818 -6.441 -25.312 1.00 87.31 86 THR A O 1
ATOM 674 N N . PRO A 1 87 ? 9.647 -6.178 -27.389 1.00 87.88 87 PRO A N 1
ATOM 675 C CA . PRO A 1 87 ? 10.371 -4.951 -27.060 1.00 87.88 87 PRO A CA 1
ATOM 676 C C . PRO A 1 87 ? 9.468 -3.851 -26.481 1.00 87.88 87 PRO A C 1
ATOM 678 O O . PRO A 1 87 ? 9.853 -3.169 -25.531 1.00 87.88 87 PRO A O 1
ATOM 681 N N . GLU A 1 88 ? 8.242 -3.722 -26.990 1.00 89.38 88 GLU A N 1
ATOM 682 C CA . GLU A 1 88 ? 7.245 -2.753 -26.519 1.00 89.38 88 GLU A CA 1
ATOM 683 C C . GLU A 1 88 ? 6.823 -3.051 -25.077 1.00 89.38 88 GLU A C 1
ATOM 685 O O . GLU A 1 88 ? 6.734 -2.138 -24.254 1.00 89.38 88 GLU A O 1
ATOM 690 N N . PHE A 1 89 ? 6.625 -4.331 -24.741 1.00 88.19 89 PHE A N 1
ATOM 691 C CA . PHE A 1 89 ? 6.300 -4.747 -23.380 1.00 88.19 89 PHE A CA 1
ATOM 692 C C . PHE A 1 89 ? 7.461 -4.474 -22.417 1.00 88.19 89 PHE A C 1
ATOM 694 O O . PHE A 1 89 ? 7.237 -3.995 -21.307 1.00 88.19 89 PHE A O 1
ATOM 701 N N . LEU A 1 90 ? 8.707 -4.721 -22.838 1.00 89.31 90 LEU A N 1
ATOM 702 C CA . LEU A 1 90 ? 9.897 -4.426 -22.033 1.00 89.31 90 LEU A CA 1
ATOM 703 C C . LEU A 1 90 ? 10.056 -2.921 -21.771 1.00 89.31 90 LEU A C 1
ATOM 705 O O . LEU A 1 90 ? 10.420 -2.525 -20.661 1.00 89.31 90 LEU A O 1
ATOM 709 N N . GLN A 1 91 ? 9.746 -2.081 -22.762 1.00 90.81 91 GLN A N 1
ATOM 710 C CA . GLN A 1 91 ? 9.763 -0.630 -22.604 1.00 90.81 91 GLN A CA 1
ATOM 711 C C . GLN A 1 91 ? 8.653 -0.143 -21.665 1.00 90.81 91 GLN A C 1
ATOM 713 O O . GLN A 1 91 ? 8.941 0.632 -20.751 1.00 90.81 91 GLN A O 1
ATOM 718 N N . TRP A 1 92 ? 7.420 -0.628 -21.844 1.00 92.44 92 TRP A N 1
ATOM 719 C CA . TRP A 1 92 ? 6.298 -0.345 -20.942 1.00 92.44 92 TRP A CA 1
ATOM 720 C C . TRP A 1 92 ? 6.640 -0.756 -19.506 1.00 92.44 92 TRP A C 1
ATOM 722 O O . TRP A 1 92 ? 6.600 0.064 -18.593 1.00 92.44 92 TRP A O 1
ATOM 732 N N . ARG A 1 93 ? 7.119 -1.990 -19.313 1.00 91.75 93 ARG A N 1
ATOM 733 C CA . ARG A 1 93 ? 7.559 -2.522 -18.018 1.00 91.75 93 ARG A CA 1
ATOM 734 C C . ARG A 1 93 ? 8.598 -1.626 -17.350 1.00 91.75 93 ARG A C 1
ATOM 736 O O . ARG A 1 93 ? 8.510 -1.356 -16.153 1.00 91.75 93 ARG A O 1
ATOM 743 N N . LYS A 1 94 ? 9.601 -1.180 -18.111 1.00 91.56 94 LYS A N 1
ATOM 744 C CA . LYS A 1 94 ? 10.647 -0.288 -17.606 1.00 91.56 94 LYS A CA 1
ATOM 745 C C . LYS A 1 94 ? 10.063 1.033 -17.111 1.00 91.56 94 LYS A C 1
ATOM 747 O O . LYS A 1 94 ? 10.378 1.442 -15.996 1.00 91.56 94 LYS A O 1
ATOM 752 N N . GLN A 1 95 ? 9.219 1.672 -17.918 1.00 91.44 95 GLN A N 1
ATOM 753 C CA . GLN A 1 95 ? 8.580 2.940 -17.563 1.00 91.44 95 GLN A CA 1
ATOM 754 C C . GLN A 1 95 ? 7.716 2.793 -16.308 1.00 91.44 95 GLN A C 1
ATOM 756 O O . GLN A 1 95 ? 7.813 3.611 -15.401 1.00 91.44 95 GLN A O 1
ATOM 761 N N . GLU A 1 96 ? 6.948 1.713 -16.216 1.00 92.06 96 GLU A N 1
ATOM 762 C CA . GLU A 1 96 ? 6.061 1.423 -15.091 1.00 92.06 96 GLU A CA 1
ATOM 763 C C . GLU A 1 96 ? 6.786 1.182 -13.765 1.00 92.06 96 GLU A C 1
ATOM 765 O O . GLU A 1 96 ? 6.336 1.614 -12.702 1.00 92.06 96 GLU A O 1
ATOM 770 N N . ILE A 1 97 ? 7.931 0.500 -13.803 1.00 90.56 97 ILE A N 1
ATOM 771 C CA . ILE A 1 97 ? 8.777 0.331 -12.617 1.00 90.56 97 ILE A CA 1
ATOM 772 C C . ILE A 1 97 ? 9.362 1.682 -12.199 1.00 90.56 97 ILE A C 1
ATOM 774 O O . ILE A 1 97 ? 9.245 2.065 -11.039 1.00 90.56 97 ILE A O 1
ATOM 778 N N . GLN A 1 98 ? 9.944 2.432 -13.137 1.00 90.62 98 GLN A N 1
ATOM 779 C CA . GLN A 1 98 ? 10.585 3.714 -12.834 1.00 90.62 98 GLN A CA 1
ATOM 780 C C . GLN A 1 98 ? 9.591 4.755 -12.307 1.00 90.62 98 GLN A C 1
ATOM 782 O O . GLN A 1 98 ? 9.873 5.428 -11.318 1.00 90.62 98 GLN A O 1
ATOM 787 N N . GLN A 1 99 ? 8.410 4.855 -12.921 1.00 88.94 99 GLN A N 1
ATOM 788 C CA . GLN A 1 99 ? 7.351 5.754 -12.467 1.00 88.94 99 GLN A CA 1
ATOM 789 C C . GLN A 1 99 ? 6.870 5.397 -11.066 1.00 88.94 99 GLN A C 1
ATOM 791 O O . GLN A 1 99 ? 6.699 6.301 -10.253 1.00 88.94 99 GLN A O 1
ATOM 796 N N . GLN A 1 100 ? 6.691 4.107 -10.760 1.00 85.94 100 GLN A N 1
ATOM 797 C CA . GLN A 1 100 ? 6.312 3.705 -9.410 1.00 85.94 100 GLN A CA 1
ATOM 798 C C . GLN A 1 100 ? 7.380 4.119 -8.401 1.00 85.94 100 GLN A C 1
ATOM 800 O O . GLN A 1 100 ? 7.036 4.734 -7.399 1.00 85.94 100 GLN A O 1
ATOM 805 N N . LEU A 1 101 ? 8.651 3.806 -8.673 1.00 87.50 101 LEU A N 1
ATOM 806 C CA . LEU A 1 101 ? 9.760 4.134 -7.778 1.00 87.50 101 LEU A CA 1
ATOM 807 C C . LEU A 1 101 ? 9.791 5.634 -7.448 1.00 87.50 101 LEU A C 1
ATOM 809 O O . LEU A 1 101 ? 9.941 5.991 -6.283 1.00 87.50 101 LEU A O 1
ATOM 813 N N . ILE A 1 102 ? 9.574 6.495 -8.449 1.00 86.12 102 ILE A N 1
ATOM 814 C CA . ILE A 1 102 ? 9.481 7.954 -8.275 1.00 86.12 102 ILE A CA 1
ATOM 815 C C . ILE A 1 102 ? 8.235 8.336 -7.476 1.00 86.12 102 ILE A C 1
ATOM 817 O O . ILE A 1 102 ? 8.333 9.097 -6.517 1.00 86.12 102 ILE A O 1
ATOM 821 N N . ALA A 1 103 ? 7.067 7.810 -7.848 1.00 81.19 103 ALA A N 1
ATOM 822 C CA . ALA A 1 103 ? 5.802 8.141 -7.197 1.00 81.19 103 ALA A CA 1
ATOM 823 C C . ALA A 1 103 ? 5.816 7.786 -5.705 1.00 81.19 103 ALA A C 1
ATOM 825 O O . ALA A 1 103 ? 5.210 8.489 -4.904 1.00 81.19 103 ALA A O 1
ATOM 826 N N . THR A 1 104 ? 6.541 6.731 -5.326 1.00 73.44 104 THR A N 1
ATOM 827 C CA . THR A 1 104 ? 6.677 6.287 -3.936 1.00 73.44 104 THR A CA 1
ATOM 828 C C . THR A 1 104 ? 7.758 7.016 -3.135 1.00 73.44 104 THR A C 1
ATOM 830 O O . THR A 1 104 ? 7.886 6.767 -1.941 1.00 73.44 104 THR A O 1
ATOM 833 N N . CYS A 1 105 ? 8.533 7.923 -3.747 1.00 73.31 105 CYS A N 1
ATOM 834 C CA . CYS A 1 105 ? 9.533 8.713 -3.018 1.00 73.31 105 CYS A CA 1
ATOM 835 C C . CYS A 1 105 ? 8.902 9.630 -1.973 1.00 73.31 105 CYS A C 1
ATOM 837 O O . CYS A 1 105 ? 9.410 9.757 -0.864 1.00 73.31 105 CYS A O 1
ATOM 839 N N . ASP A 1 106 ? 7.796 10.272 -2.344 1.00 65.75 106 ASP A N 1
ATOM 840 C CA . ASP A 1 106 ? 7.125 11.273 -1.517 1.00 65.75 106 ASP A CA 1
ATOM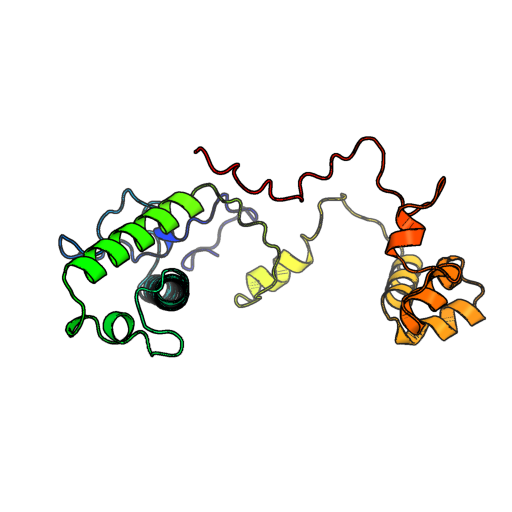 841 C C . ASP A 1 106 ? 5.838 10.753 -0.884 1.00 65.75 106 ASP A C 1
ATOM 843 O O . ASP A 1 106 ? 5.185 11.479 -0.132 1.00 65.75 106 ASP A O 1
ATOM 847 N N . THR A 1 107 ? 5.476 9.491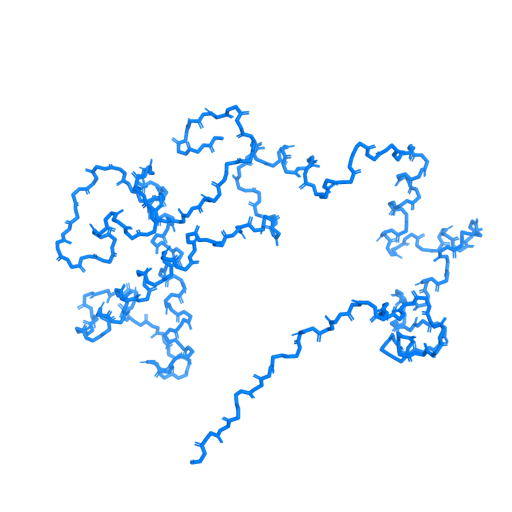 -1.138 1.00 58.72 107 THR A N 1
ATOM 848 C CA . THR A 1 107 ? 4.420 8.858 -0.360 1.00 58.72 107 THR A CA 1
ATOM 849 C C . THR A 1 107 ? 4.932 8.712 1.057 1.00 58.72 107 THR A C 1
ATOM 851 O O . THR A 1 107 ? 5.799 7.885 1.336 1.00 58.72 107 THR A O 1
ATOM 854 N N . HIS A 1 108 ? 4.363 9.499 1.965 1.00 50.03 108 HIS A N 1
ATOM 855 C CA . HIS A 1 108 ? 4.295 9.094 3.353 1.00 50.03 108 HIS A CA 1
ATOM 856 C C . HIS A 1 108 ? 3.609 7.735 3.327 1.00 50.03 108 HIS A C 1
ATOM 858 O O . HIS A 1 108 ? 2.404 7.659 3.069 1.00 50.03 108 HIS A O 1
ATOM 864 N N . ALA A 1 109 ? 4.392 6.666 3.484 1.00 47.62 109 ALA A N 1
ATOM 865 C CA . ALA A 1 109 ? 3.867 5.381 3.881 1.00 47.62 109 ALA A CA 1
ATOM 866 C C . ALA A 1 109 ? 3.177 5.658 5.213 1.00 47.62 109 ALA A C 1
ATOM 868 O O . ALA A 1 109 ? 3.778 5.686 6.278 1.00 47.62 109 ALA A O 1
ATOM 869 N N . THR A 1 110 ? 1.908 6.026 5.127 1.00 39.81 110 THR A N 1
ATOM 870 C CA . THR A 1 110 ? 1.009 5.927 6.247 1.00 39.81 110 THR A CA 1
ATOM 871 C C . THR A 1 110 ? 1.020 4.438 6.523 1.00 39.81 110 THR A C 1
ATOM 873 O O . THR A 1 110 ? 0.512 3.666 5.710 1.00 39.81 110 THR A O 1
ATOM 876 N N . ASP A 1 111 ? 1.713 4.045 7.593 1.00 39.41 111 ASP A N 1
ATOM 877 C CA . ASP A 1 111 ? 1.773 2.706 8.184 1.00 39.41 111 ASP A CA 1
ATOM 878 C C . ASP A 1 111 ? 0.359 2.242 8.591 1.00 39.41 111 ASP A C 1
ATOM 880 O O . ASP A 1 111 ? 0.031 1.995 9.749 1.00 39.41 111 ASP A O 1
ATOM 884 N N . HIS A 1 112 ? -0.552 2.181 7.626 1.00 42.16 112 HIS A N 1
ATOM 885 C CA . HIS A 1 112 ? -1.976 1.938 7.789 1.00 42.16 112 HIS A CA 1
ATOM 886 C C . HIS A 1 112 ? -2.361 0.676 7.029 1.00 42.16 112 HIS A C 1
ATOM 888 O O . HIS A 1 112 ? -3.328 0.653 6.277 1.00 42.16 112 HIS A O 1
ATOM 894 N N . SER A 1 113 ? -1.587 -0.391 7.200 1.00 36.34 113 SER A N 1
ATOM 895 C CA . SER A 1 113 ? -2.061 -1.778 7.172 1.00 36.34 113 SER A CA 1
ATOM 896 C C . SER A 1 113 ? -0.959 -2.642 7.767 1.00 36.34 113 SER A C 1
ATOM 898 O O . SER A 1 113 ? 0.073 -2.869 7.146 1.00 36.34 113 SER A O 1
ATOM 900 N N . THR A 1 114 ? -1.163 -3.111 8.988 1.00 41.66 114 THR A N 1
ATOM 901 C CA . THR A 1 114 ? -0.243 -3.968 9.732 1.00 41.66 114 THR A CA 1
ATOM 902 C C . THR A 1 114 ? 0.039 -5.268 8.964 1.00 41.66 114 THR A C 1
ATOM 904 O O . THR A 1 114 ? -0.709 -6.238 9.063 1.00 41.66 114 THR A O 1
ATOM 907 N N . ILE A 1 115 ? 1.149 -5.325 8.224 1.00 36.81 115 ILE A N 1
ATOM 908 C CA . ILE A 1 115 ? 1.825 -6.583 7.888 1.00 36.81 115 ILE A CA 1
ATOM 909 C C . ILE A 1 115 ? 3.086 -6.635 8.750 1.00 36.81 115 ILE A C 1
ATOM 911 O O . ILE A 1 115 ? 4.143 -6.115 8.409 1.00 36.81 115 ILE A O 1
ATOM 915 N N . LEU A 1 116 ? 2.933 -7.230 9.932 1.00 44.19 116 LEU A N 1
ATOM 916 C CA . LEU A 1 116 ? 3.983 -7.387 10.935 1.00 44.19 116 LEU A CA 1
ATOM 917 C C . LEU A 1 116 ? 4.924 -8.530 10.539 1.00 44.19 116 LEU A C 1
ATOM 919 O O . LEU A 1 116 ? 4.840 -9.632 11.074 1.00 44.19 116 LEU A O 1
ATOM 923 N N . THR A 1 117 ? 5.807 -8.291 9.575 1.00 41.53 117 THR A N 1
ATOM 924 C CA . THR A 1 117 ? 6.847 -9.260 9.178 1.00 41.53 117 THR A CA 1
ATOM 925 C C . THR A 1 117 ? 8.149 -9.081 9.956 1.00 41.53 117 THR A C 1
ATOM 927 O O . THR A 1 117 ? 8.971 -9.995 9.978 1.00 41.53 117 THR A O 1
ATOM 930 N N . ASN A 1 118 ? 8.329 -7.948 10.648 1.00 50.31 118 ASN A N 1
ATOM 931 C CA . ASN A 1 118 ? 9.488 -7.676 11.497 1.00 50.31 118 ASN A CA 1
ATOM 932 C C . ASN A 1 118 ? 9.085 -7.650 12.992 1.00 50.31 118 ASN A C 1
ATOM 934 O O . ASN A 1 118 ? 8.356 -6.744 13.402 1.00 50.31 118 A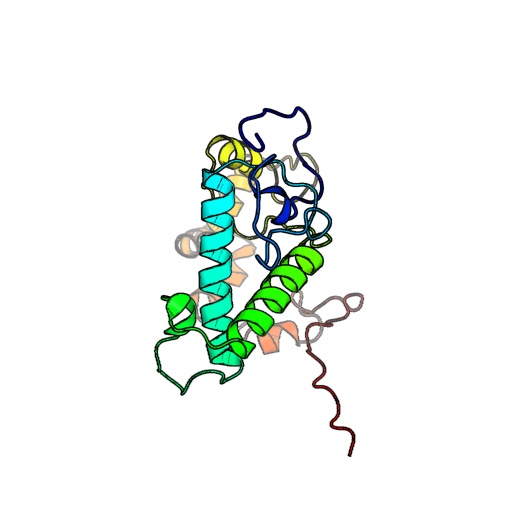SN A O 1
ATOM 938 N N . PRO A 1 119 ? 9.573 -8.588 13.832 1.00 51.34 119 PRO A N 1
ATOM 939 C CA . PRO A 1 119 ? 9.220 -8.674 15.255 1.00 51.34 119 PRO A CA 1
ATOM 940 C C . PRO A 1 119 ? 9.537 -7.406 16.059 1.00 51.34 119 PRO A C 1
ATOM 942 O O . PRO A 1 119 ? 8.784 -7.029 16.951 1.00 51.34 119 PRO A O 1
ATOM 945 N N . MET A 1 120 ? 10.633 -6.723 15.722 1.00 51.06 120 MET A N 1
ATOM 946 C CA . MET A 1 120 ? 11.072 -5.512 16.417 1.00 51.06 120 MET A CA 1
ATOM 947 C C . MET A 1 120 ? 10.243 -4.287 15.995 1.00 51.06 120 MET A C 1
ATOM 949 O O . MET A 1 120 ? 10.025 -3.378 16.792 1.00 51.06 120 MET A O 1
ATOM 953 N N . HIS A 1 121 ? 9.753 -4.253 14.751 1.00 47.94 121 HIS A N 1
ATOM 954 C CA . HIS A 1 121 ? 8.779 -3.243 14.323 1.00 47.94 121 HIS A CA 1
ATOM 955 C C . HIS A 1 121 ? 7.391 -3.527 14.899 1.00 47.94 121 HIS A C 1
ATOM 957 O O . HIS A 1 121 ? 6.707 -2.592 15.283 1.00 47.94 121 HIS A O 1
ATOM 963 N N . ALA A 1 122 ? 7.008 -4.795 15.067 1.00 52.09 122 ALA A N 1
ATOM 964 C CA . ALA A 1 122 ? 5.741 -5.176 15.693 1.00 52.09 122 ALA A CA 1
ATOM 965 C C . ALA A 1 122 ? 5.610 -4.717 17.150 1.00 52.09 122 ALA A C 1
ATOM 967 O O . ALA A 1 122 ? 4.561 -4.210 17.543 1.00 52.09 122 ALA A O 1
ATOM 968 N N . GLU A 1 123 ? 6.681 -4.847 17.936 1.00 48.25 123 GLU A N 1
ATOM 969 C CA . GLU A 1 123 ? 6.736 -4.342 19.314 1.00 48.25 123 GLU A CA 1
ATOM 970 C C . GLU A 1 123 ? 6.577 -2.814 19.373 1.00 48.25 123 GLU A C 1
ATOM 972 O O . GLU A 1 123 ? 5.942 -2.268 20.271 1.00 48.25 123 GLU A O 1
ATOM 977 N N . ARG A 1 124 ? 7.134 -2.129 18.376 1.00 49.16 124 ARG A N 1
ATOM 978 C CA . ARG A 1 124 ? 7.221 -0.672 18.288 1.00 49.16 124 ARG A CA 1
ATOM 979 C C . ARG A 1 124 ? 5.951 -0.022 17.725 1.00 49.16 124 ARG A C 1
ATOM 981 O O . ARG A 1 124 ? 5.491 0.974 18.273 1.00 49.16 124 ARG A O 1
ATOM 988 N N . VAL A 1 125 ? 5.335 -0.619 16.707 1.00 48.78 125 VAL A N 1
ATOM 989 C CA . VAL A 1 125 ? 4.075 -0.172 16.081 1.00 48.78 125 VAL A CA 1
ATOM 990 C C . VAL A 1 125 ? 2.889 -0.276 17.044 1.00 48.78 125 VAL A C 1
ATOM 992 O O . VAL A 1 125 ? 2.004 0.570 17.011 1.00 48.78 125 VAL A O 1
ATOM 995 N N . LEU A 1 126 ? 2.896 -1.232 17.981 1.00 48.75 126 LEU A N 1
ATOM 996 C CA . LEU A 1 126 ? 1.888 -1.309 19.052 1.00 48.75 126 LEU A CA 1
ATOM 997 C C . LEU A 1 126 ? 1.822 -0.042 19.927 1.00 48.75 126 LEU A C 1
ATOM 999 O O . LEU A 1 126 ? 0.802 0.193 20.572 1.00 48.75 126 LEU A O 1
ATOM 1003 N N . ALA A 1 127 ? 2.885 0.769 19.950 1.00 45.47 127 ALA A N 1
ATOM 1004 C CA . ALA A 1 127 ? 2.937 2.035 20.679 1.00 45.47 127 ALA A CA 1
ATOM 1005 C C . ALA A 1 127 ? 2.521 3.258 19.835 1.00 45.47 127 ALA A C 1
ATOM 1007 O O . ALA A 1 127 ? 2.315 4.330 20.400 1.00 45.47 127 ALA A O 1
ATOM 1008 N N . TYR A 1 128 ? 2.390 3.108 18.512 1.00 41.72 128 TYR A N 1
ATOM 1009 C CA . TYR A 1 128 ? 2.169 4.192 17.551 1.00 41.72 128 TYR A CA 1
ATOM 1010 C C . TYR A 1 128 ? 0.947 3.898 16.671 1.00 41.72 128 TYR A C 1
ATOM 1012 O O . TYR A 1 128 ? 1.050 3.702 15.466 1.00 41.72 128 TYR A O 1
ATOM 1020 N N . ASP A 1 129 ? -0.241 3.904 17.271 1.00 40.53 129 ASP A N 1
ATOM 1021 C CA . ASP A 1 129 ? -1.453 4.232 16.523 1.00 40.53 129 ASP A CA 1
ATOM 1022 C C . ASP 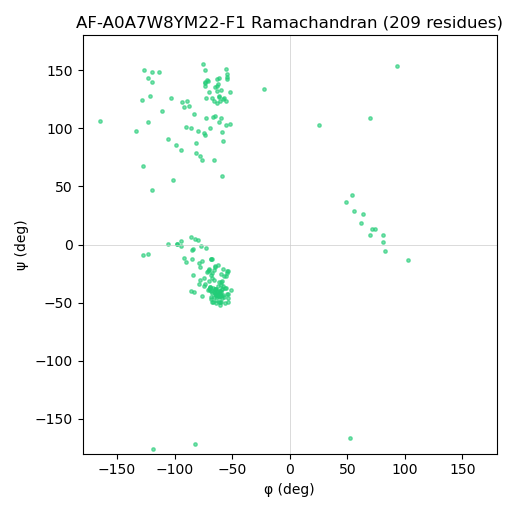A 1 129 ? -2.116 5.420 17.226 1.00 40.53 129 ASP A C 1
ATOM 1024 O O . ASP A 1 129 ? -2.658 5.316 18.327 1.00 40.53 129 ASP A O 1
ATOM 1028 N N . VAL A 1 130 ? -1.969 6.575 16.577 1.00 40.34 130 VAL A N 1
ATOM 1029 C CA . VAL A 1 130 ? -2.363 7.933 16.975 1.00 40.34 130 VAL A CA 1
ATOM 1030 C C . VAL A 1 130 ? -1.559 8.558 18.127 1.00 40.34 130 VAL A C 1
ATOM 1032 O O . VAL A 1 130 ? -1.749 8.265 19.307 1.00 40.34 130 VAL A O 1
ATOM 1035 N N . ALA A 1 131 ? -0.728 9.550 17.788 1.00 37.12 131 ALA A N 1
ATOM 1036 C CA . ALA A 1 131 ? -0.165 10.510 18.735 1.00 37.12 131 ALA A CA 1
ATOM 1037 C C . ALA A 1 131 ? -1.271 11.406 19.339 1.00 37.12 131 ALA A C 1
ATOM 1039 O O . ALA A 1 131 ? -1.376 12.590 19.031 1.00 37.12 131 ALA A O 1
ATOM 1040 N N . VAL A 1 132 ? -2.098 10.852 20.230 1.00 38.03 132 VAL A N 1
ATOM 1041 C CA . VAL A 1 132 ? -2.955 11.610 21.159 1.00 38.03 132 VAL A CA 1
ATOM 1042 C C . VAL A 1 132 ? -2.292 11.615 22.536 1.00 38.03 132 VAL A C 1
ATOM 1044 O O . VAL A 1 132 ? -2.867 11.166 23.521 1.00 38.03 132 VAL A O 1
ATOM 1047 N N . GLY A 1 133 ? -1.039 12.073 22.614 1.00 40.91 133 GLY A N 1
ATOM 1048 C CA . GLY A 1 133 ? -0.276 12.105 23.867 1.00 40.91 133 GLY A CA 1
ATOM 1049 C C . GLY A 1 133 ? -0.228 10.761 24.614 1.00 40.91 133 GLY A C 1
ATOM 1050 O O . GLY A 1 133 ? -0.572 9.701 24.095 1.00 40.91 133 GLY A O 1
ATOM 1051 N N . VAL A 1 134 ? 0.203 10.794 25.877 1.00 42.75 134 VAL A N 1
ATOM 1052 C CA . VAL A 1 134 ? 0.024 9.645 26.775 1.00 42.75 134 VAL A CA 1
ATOM 1053 C C . VAL A 1 134 ? -1.451 9.609 27.167 1.00 42.75 134 VAL A C 1
ATOM 1055 O O . VAL A 1 134 ? -1.884 10.328 28.074 1.00 42.75 134 VAL A O 1
ATOM 1058 N N . SER A 1 135 ? -2.243 8.806 26.459 1.00 47.34 135 SER A N 1
ATOM 1059 C CA . SER A 1 135 ? -3.654 8.619 26.786 1.00 47.34 135 SER A CA 1
ATOM 1060 C C . SER A 1 135 ? -3.754 7.841 28.100 1.00 47.34 135 SER A C 1
ATOM 1062 O O . SER A 1 135 ? -3.574 6.624 28.149 1.00 47.34 135 SER A O 1
ATOM 1064 N N . HIS A 1 136 ? -3.993 8.555 29.201 1.00 60.97 136 HIS A N 1
ATOM 1065 C CA . HIS A 1 136 ? -4.200 7.959 30.520 1.00 60.97 136 HIS A CA 1
ATOM 1066 C C . HIS A 1 136 ? -5.605 7.358 30.588 1.00 60.97 136 HIS A C 1
ATOM 1068 O O . HIS A 1 136 ? -6.513 7.884 31.235 1.00 60.97 136 HIS A O 1
ATOM 1074 N N . ILE A 1 137 ? -5.807 6.244 29.892 1.00 69.69 137 ILE A N 1
ATOM 1075 C CA . ILE A 1 137 ? -7.044 5.483 29.987 1.00 69.69 137 ILE A CA 1
ATOM 1076 C C . ILE A 1 137 ? -6.922 4.577 31.210 1.00 69.69 137 ILE A C 1
ATOM 1078 O O . ILE A 1 137 ? -6.113 3.653 31.241 1.00 69.69 137 ILE A O 1
ATOM 1082 N N . SER A 1 138 ? -7.730 4.839 32.240 1.00 79.19 138 SER A N 1
ATOM 1083 C CA . SER A 1 138 ? -7.794 3.951 33.407 1.00 79.19 138 SER A CA 1
ATOM 1084 C C . SER A 1 138 ? -8.113 2.510 32.990 1.00 79.19 138 SER A C 1
ATOM 1086 O O . SER A 1 138 ? -8.844 2.285 32.023 1.00 79.19 138 SER A O 1
ATOM 1088 N N . GLU A 1 139 ? -7.653 1.524 33.761 1.00 76.62 139 GLU A N 1
ATOM 1089 C CA . GLU A 1 139 ? -7.952 0.105 33.514 1.00 76.62 139 GLU A CA 1
ATOM 1090 C C . GLU A 1 139 ? -9.461 -0.146 33.340 1.00 76.62 139 GLU A C 1
ATOM 1092 O O . GLU A 1 139 ? -9.895 -0.873 32.444 1.00 76.62 139 GLU A O 1
ATOM 1097 N N . LYS A 1 140 ? -10.286 0.541 34.140 1.00 77.44 140 LYS A N 1
ATOM 1098 C CA . LYS A 1 140 ? -11.749 0.496 34.041 1.00 77.44 140 LYS A CA 1
ATOM 1099 C C . LYS A 1 140 ? -12.256 1.013 32.692 1.00 77.44 140 LYS A C 1
ATOM 1101 O O . LYS A 1 140 ? -13.139 0.398 32.096 1.00 77.44 140 LYS A O 1
ATOM 1106 N N . ALA A 1 141 ? -11.715 2.128 32.207 1.00 74.50 141 ALA A N 1
ATOM 1107 C CA . ALA A 1 141 ? -12.086 2.688 30.912 1.00 74.50 141 ALA A CA 1
ATOM 1108 C C . ALA A 1 141 ? -11.608 1.799 29.750 1.00 74.50 141 ALA A C 1
ATOM 1110 O O . ALA A 1 141 ? -12.393 1.544 28.839 1.00 74.50 141 ALA A O 1
ATOM 1111 N N . MET A 1 142 ? -10.402 1.221 29.829 1.00 75.81 142 MET A N 1
ATOM 1112 C CA . MET A 1 142 ? -9.915 0.243 28.845 1.00 75.81 142 MET A CA 1
ATOM 1113 C C . MET A 1 142 ? -10.780 -1.015 28.805 1.00 75.81 142 MET A C 1
ATOM 1115 O O . MET A 1 142 ? -11.114 -1.512 27.730 1.00 75.81 142 MET A O 1
ATOM 1119 N N . ARG A 1 143 ? -11.191 -1.525 29.971 1.00 76.69 143 ARG A N 1
ATOM 1120 C CA . ARG A 1 143 ? -12.107 -2.664 30.056 1.00 76.69 143 ARG A CA 1
ATOM 1121 C C . ARG A 1 143 ? -13.454 -2.342 29.414 1.00 76.69 143 ARG A C 1
ATOM 1123 O O . ARG A 1 143 ? -13.951 -3.148 28.635 1.00 76.69 143 ARG A O 1
ATOM 1130 N N . ASN A 1 144 ? -14.017 -1.167 29.689 1.00 73.69 144 ASN A N 1
ATOM 1131 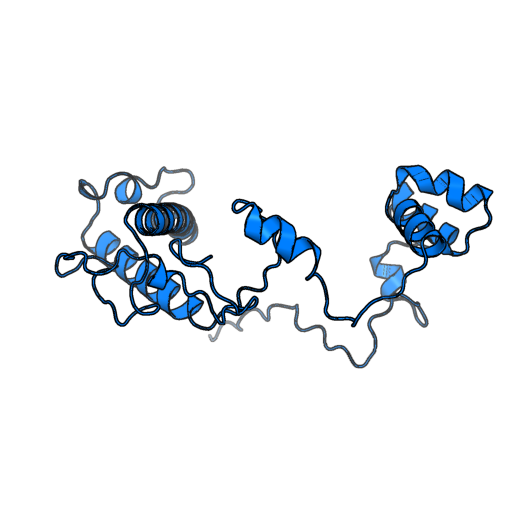C CA . ASN A 1 144 ? -15.264 -0.732 29.060 1.00 73.69 144 ASN A CA 1
ATOM 1132 C C . ASN A 1 144 ? -15.126 -0.624 27.538 1.00 73.69 144 ASN A C 1
ATOM 1134 O O . ASN A 1 144 ? -15.994 -1.114 26.822 1.00 73.69 144 ASN A O 1
ATOM 1138 N N . LEU A 1 145 ? -14.029 -0.044 27.046 1.00 74.75 145 LEU A N 1
ATOM 1139 C CA . LEU A 1 145 ? -13.756 0.079 25.616 1.00 74.75 145 LEU A CA 1
ATOM 1140 C C . LEU A 1 145 ? -13.685 -1.293 24.931 1.00 74.75 145 LEU A C 1
ATOM 1142 O O . LEU A 1 145 ? -14.326 -1.488 23.905 1.00 74.75 145 LEU A O 1
ATOM 1146 N N . ARG A 1 146 ? -13.004 -2.275 25.538 1.00 73.69 146 ARG A N 1
ATOM 1147 C CA . ARG A 1 146 ? -12.957 -3.660 25.029 1.00 73.69 146 ARG A CA 1
ATOM 1148 C C . ARG A 1 146 ? -14.340 -4.311 24.952 1.00 73.69 146 ARG A C 1
ATOM 1150 O O . ARG A 1 146 ? -14.629 -5.006 23.986 1.00 73.69 146 ARG A O 1
ATOM 1157 N N . VAL A 1 147 ? -15.198 -4.073 25.946 1.00 74.12 147 VAL A N 1
ATOM 1158 C CA . VAL A 1 147 ? -16.574 -4.599 25.954 1.00 74.12 147 VAL A CA 1
ATOM 1159 C C . VAL A 1 147 ? -17.437 -3.929 24.876 1.00 74.12 147 VAL A C 1
ATOM 1161 O O . VAL A 1 147 ? -18.262 -4.599 24.270 1.00 74.12 147 VAL A O 1
ATOM 1164 N N . ILE A 1 148 ? -17.247 -2.631 24.615 1.00 70.94 148 ILE A N 1
ATOM 1165 C CA . ILE A 1 148 ? -17.961 -1.899 23.551 1.00 70.94 148 ILE A CA 1
ATOM 1166 C C . ILE A 1 148 ? -17.488 -2.332 22.159 1.00 70.94 148 ILE A C 1
ATOM 1168 O O . ILE A 1 148 ? -18.310 -2.460 21.255 1.00 70.94 148 ILE A O 1
ATOM 1172 N N . ALA A 1 149 ? -16.186 -2.574 21.991 1.00 70.44 149 ALA A N 1
ATOM 1173 C CA . ALA A 1 149 ? -15.601 -3.006 20.726 1.00 70.44 149 ALA A CA 1
ATOM 1174 C C . ALA A 1 149 ? -15.988 -4.447 20.347 1.00 70.44 149 ALA A C 1
ATOM 1176 O O . ALA A 1 149 ? -16.112 -4.763 19.164 1.00 70.44 149 ALA A O 1
ATOM 1177 N N . ASP A 1 150 ? -16.199 -5.329 21.330 1.00 74.12 150 ASP A N 1
ATOM 1178 C CA . ASP A 1 150 ? -16.670 -6.688 21.072 1.00 74.12 150 ASP A CA 1
ATOM 1179 C C . ASP A 1 150 ? -18.199 -6.726 20.986 1.00 74.12 150 ASP A C 1
ATOM 1181 O O . ASP A 1 150 ? -18.913 -6.799 21.990 1.00 74.12 150 ASP A O 1
ATOM 1185 N N . TRP A 1 151 ? -18.707 -6.747 19.755 1.00 69.44 151 TRP A N 1
ATOM 1186 C CA . TRP A 1 151 ? -20.139 -6.826 19.470 1.00 69.44 151 TRP A CA 1
ATOM 1187 C C . TRP A 1 151 ? -20.837 -8.020 20.156 1.00 69.44 151 TRP A C 1
ATOM 1189 O O . TRP A 1 151 ? -22.034 -7.965 20.442 1.00 69.44 151 TRP A O 1
ATOM 1199 N N . ARG A 1 152 ? -20.108 -9.094 20.495 1.00 72.12 152 ARG A N 1
ATOM 1200 C CA . ARG A 1 152 ? -20.665 -10.264 21.201 1.00 72.12 152 ARG A CA 1
ATOM 1201 C C . ARG A 1 152 ? -20.990 -9.963 22.664 1.00 72.12 152 ARG A C 1
ATOM 1203 O O . ARG A 1 152 ? -21.841 -10.632 23.249 1.00 72.12 152 ARG A O 1
ATOM 1210 N N . LEU A 1 153 ? -20.344 -8.956 23.252 1.00 72.25 153 LEU A N 1
ATOM 1211 C CA . LEU A 1 153 ? -20.512 -8.552 24.649 1.00 72.25 153 LEU A CA 1
ATOM 1212 C C . LEU A 1 153 ? -21.542 -7.422 24.828 1.00 72.25 153 LEU A C 1
ATOM 1214 O O . LEU A 1 153 ? -21.810 -7.003 25.954 1.00 72.25 153 LEU A O 1
ATOM 1218 N N . LEU A 1 154 ? -22.201 -6.973 23.752 1.00 69.06 154 LEU A N 1
ATOM 1219 C CA . LEU A 1 154 ? -23.214 -5.908 23.796 1.00 69.06 154 LEU A CA 1
ATOM 1220 C C . LEU A 1 154 ? -24.400 -6.223 24.720 1.00 69.06 154 LEU A C 1
ATOM 1222 O O . LEU A 1 154 ? -24.942 -5.315 25.350 1.00 69.06 154 LEU A O 1
ATOM 1226 N N . LYS A 1 155 ? -24.771 -7.502 24.872 1.00 70.06 155 LYS A N 1
ATOM 1227 C CA . LYS A 1 155 ? -25.823 -7.917 25.820 1.00 70.06 155 LYS A CA 1
ATOM 1228 C C . LYS A 1 155 ? -25.464 -7.584 27.269 1.00 70.06 155 LYS A C 1
ATOM 1230 O O . LYS A 1 155 ? -26.345 -7.274 28.065 1.00 70.06 155 LYS A O 1
ATOM 1235 N N . GLU A 1 156 ? -24.181 -7.623 27.618 1.00 70.88 156 GLU A N 1
ATOM 1236 C CA . GLU A 1 156 ? -23.709 -7.241 28.951 1.00 70.88 156 GLU A CA 1
ATOM 1237 C C . GLU A 1 156 ? -23.722 -5.715 29.137 1.00 70.88 156 GLU A C 1
ATOM 1239 O O . GLU A 1 156 ? -23.944 -5.228 30.244 1.00 70.88 156 GLU A O 1
ATOM 1244 N N . LEU A 1 157 ? -23.564 -4.935 28.062 1.00 70.25 157 LEU A N 1
ATOM 1245 C CA . LEU A 1 157 ? -23.699 -3.473 28.109 1.00 70.25 157 LEU A CA 1
ATOM 1246 C C . LEU A 1 157 ? -25.144 -3.035 28.341 1.00 70.25 157 LEU A C 1
ATOM 1248 O O . LEU A 1 157 ? -25.382 -2.089 29.093 1.00 70.25 157 LEU A O 1
ATOM 1252 N N . GLU A 1 158 ? -26.100 -3.744 27.741 1.00 69.75 158 GLU A N 1
ATOM 1253 C CA . GLU A 1 158 ? -27.528 -3.520 27.961 1.00 69.75 158 GLU A CA 1
ATOM 1254 C C . GLU A 1 158 ? -27.924 -3.809 29.417 1.00 69.75 158 GLU A C 1
ATOM 1256 O O . GLU A 1 158 ? -28.534 -2.955 30.064 1.00 69.75 158 GLU A O 1
ATOM 1261 N N . LYS A 1 159 ? -27.495 -4.958 29.963 1.00 72.81 159 LYS A N 1
ATOM 1262 C CA . LYS A 1 159 ? -27.744 -5.350 31.364 1.00 72.81 159 LYS A CA 1
ATOM 1263 C C . LYS A 1 159 ? -27.179 -4.354 32.375 1.00 72.81 159 LYS A C 1
ATOM 1265 O O . LYS A 1 159 ? -27.814 -4.084 33.388 1.00 72.81 159 LYS A O 1
ATOM 1270 N N . ASN A 1 160 ? -26.007 -3.793 32.090 1.00 73.69 160 ASN A N 1
ATOM 1271 C CA . ASN A 1 160 ? -25.322 -2.862 32.987 1.00 73.69 160 ASN A CA 1
ATOM 1272 C C . ASN A 1 160 ? -25.773 -1.400 32.818 1.00 73.69 160 ASN A C 1
ATOM 1274 O O . ASN A 1 160 ? -25.165 -0.505 33.404 1.00 73.69 160 ASN A O 1
ATOM 1278 N N . GLY A 1 161 ? -26.801 -1.130 32.002 1.00 73.19 161 GLY A N 1
ATOM 1279 C CA . GLY A 1 161 ? -27.309 0.227 31.783 1.00 73.19 161 GLY A CA 1
ATOM 1280 C C . GLY A 1 161 ? -26.292 1.167 31.128 1.00 73.19 161 GLY A C 1
ATOM 1281 O O . GLY A 1 161 ? -26.362 2.378 31.327 1.00 73.19 161 GLY A O 1
ATOM 1282 N N . ASN A 1 162 ? -25.332 0.632 30.366 1.00 76.75 162 ASN A N 1
ATOM 1283 C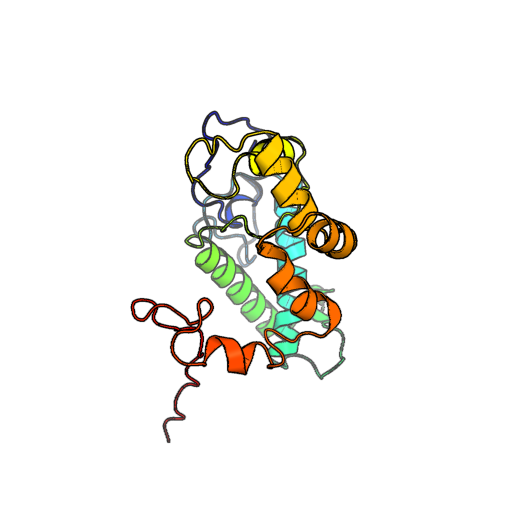 CA . ASN A 1 162 ? -24.278 1.435 29.758 1.00 76.75 162 ASN A CA 1
ATOM 1284 C C . ASN A 1 162 ? -24.875 2.407 28.717 1.00 76.75 162 ASN A C 1
ATOM 1286 O O . ASN A 1 162 ? -25.696 1.977 27.900 1.00 76.75 162 ASN A O 1
ATOM 1290 N N . PRO A 1 163 ? -24.461 3.688 28.681 1.00 74.94 163 PRO A N 1
ATOM 1291 C CA . PRO A 1 163 ? -24.974 4.662 27.711 1.00 74.94 163 PRO A CA 1
ATOM 1292 C C . PRO A 1 163 ? -24.773 4.230 26.249 1.00 74.94 163 PRO A C 1
ATOM 1294 O O . PRO A 1 163 ? -25.600 4.553 25.400 1.00 74.94 163 PRO A O 1
ATOM 1297 N N . ASN A 1 164 ? -23.753 3.418 25.956 1.00 75.31 164 ASN A N 1
ATOM 1298 C CA . 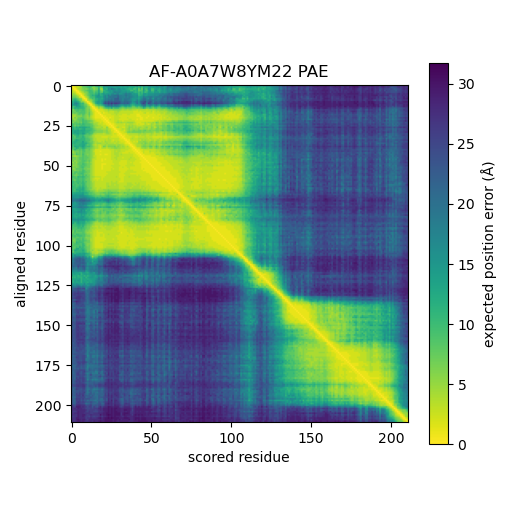ASN A 1 164 ? -23.468 2.911 24.610 1.00 75.31 164 ASN A CA 1
ATOM 1299 C C . ASN A 1 164 ? -24.392 1.771 24.159 1.00 75.31 164 ASN A C 1
ATOM 1301 O O . ASN A 1 164 ? -24.297 1.326 23.016 1.00 75.31 164 ASN A O 1
ATOM 1305 N N . ARG A 1 165 ? -25.338 1.327 24.999 1.00 76.56 165 ARG A N 1
ATOM 1306 C CA . ARG A 1 165 ? -26.378 0.356 24.607 1.00 76.56 165 ARG A CA 1
ATOM 1307 C C . ARG A 1 165 ? -27.177 0.796 23.376 1.00 76.56 165 ARG A C 1
ATOM 1309 O O . ARG A 1 165 ? -27.735 -0.046 22.682 1.00 76.56 165 ARG A O 1
ATOM 1316 N N . ILE A 1 166 ? -27.206 2.101 23.088 1.00 77.25 166 ILE A N 1
ATOM 1317 C CA . ILE A 1 166 ? -27.845 2.680 21.900 1.00 77.25 166 ILE A CA 1
ATOM 1318 C C . ILE A 1 166 ? -27.329 2.074 20.586 1.00 77.25 166 ILE A C 1
ATOM 1320 O O . ILE A 1 166 ? -28.078 2.009 19.618 1.00 77.25 166 ILE A O 1
ATOM 1324 N N . PHE A 1 167 ? -26.086 1.580 20.553 1.00 78.94 167 PHE A N 1
ATOM 1325 C CA . PHE A 1 167 ? -25.486 0.976 19.361 1.00 78.94 167 PHE A CA 1
ATOM 1326 C C . PHE A 1 167 ? -25.825 -0.508 19.181 1.00 78.94 167 PHE A C 1
ATOM 1328 O O . PHE A 1 167 ? -25.483 -1.090 18.156 1.00 78.94 167 PHE A O 1
ATOM 1335 N N . HIS A 1 168 ? -26.518 -1.141 20.131 1.00 79.19 168 HIS A N 1
ATOM 1336 C CA . HIS A 1 168 ? -26.883 -2.555 20.017 1.00 79.19 168 HIS A CA 1
ATOM 1337 C C . HIS A 1 168 ? -27.738 -2.842 18.771 1.00 79.19 168 HIS A C 1
ATOM 1339 O O . HIS A 1 168 ? -27.536 -3.856 18.103 1.00 79.19 168 HIS A O 1
ATOM 1345 N N . GLU A 1 169 ? -28.653 -1.932 18.427 1.00 83.94 169 GLU A N 1
ATOM 1346 C CA . GLU A 1 169 ? -29.471 -2.037 17.215 1.00 83.94 169 GLU A CA 1
ATOM 1347 C C . GLU A 1 169 ? -28.607 -2.064 15.949 1.00 83.94 169 GLU A C 1
ATOM 1349 O O . GLU A 1 169 ? -28.841 -2.885 15.061 1.00 83.94 169 GLU A O 1
ATOM 1354 N N . TYR A 1 170 ? -27.556 -1.241 15.917 1.00 84.81 170 TYR A N 1
ATOM 1355 C CA . TYR A 1 170 ? -26.657 -1.136 14.774 1.00 84.81 170 TYR A CA 1
ATOM 1356 C C . TYR A 1 170 ? -25.920 -2.448 14.532 1.00 84.81 170 TYR A C 1
ATOM 1358 O O . TYR A 1 170 ? -25.974 -2.992 13.433 1.00 84.81 170 TYR A O 1
ATOM 1366 N N . PHE A 1 171 ? -25.315 -3.021 15.569 1.00 80.44 171 PHE A N 1
ATOM 1367 C CA . PHE A 1 171 ? -24.590 -4.283 15.424 1.00 80.44 171 PHE A CA 1
ATOM 1368 C C . PHE A 1 171 ? -25.498 -5.473 15.104 1.00 80.44 171 PHE A C 1
ATOM 1370 O O . PHE A 1 171 ? -25.058 -6.427 14.469 1.00 80.44 171 PHE A O 1
ATOM 1377 N N . LYS A 1 172 ? -26.759 -5.439 15.548 1.00 80.75 172 LYS A N 1
ATOM 1378 C CA . LYS A 1 172 ? -27.697 -6.548 15.348 1.00 80.75 172 LYS A CA 1
ATOM 1379 C C . LYS A 1 172 ? -28.422 -6.488 14.003 1.00 80.75 172 LYS A C 1
ATOM 1381 O O . LYS A 1 172 ? -28.670 -7.535 13.412 1.00 80.75 172 LYS A O 1
ATOM 1386 N N . LEU A 1 173 ? -28.828 -5.296 13.572 1.00 84.50 173 LEU A N 1
ATOM 1387 C CA . LEU A 1 173 ? -29.749 -5.094 12.447 1.00 84.50 173 LEU A CA 1
ATOM 1388 C C . LEU A 1 173 ? -29.173 -4.198 11.344 1.00 84.50 173 LEU A C 1
ATOM 1390 O O . LEU A 1 173 ? -29.802 -4.055 10.302 1.00 84.50 173 LEU A O 1
ATOM 1394 N N . GLY A 1 174 ? -28.019 -3.565 11.566 1.00 84.31 174 GLY A N 1
ATOM 1395 C CA . GLY A 1 174 ? -27.490 -2.531 10.672 1.00 84.31 174 GLY A CA 1
ATOM 1396 C C . GLY A 1 174 ? -28.270 -1.212 10.728 1.00 84.31 174 GLY A C 1
ATOM 1397 O O . GLY A 1 174 ? -28.088 -0.359 9.862 1.00 84.31 174 GLY A O 1
ATOM 1398 N N . LEU A 1 175 ? -29.140 -1.038 11.729 1.00 88.19 175 LEU A N 1
ATOM 1399 C CA . LEU A 1 175 ? -29.999 0.136 11.899 1.00 88.19 175 LEU A CA 1
ATOM 1400 C C . LEU A 1 175 ? -29.609 0.918 13.150 1.00 88.19 175 LEU A C 1
ATOM 1402 O O . LEU A 1 175 ? -29.207 0.337 14.150 1.00 88.19 175 LEU A O 1
ATOM 1406 N N . PHE A 1 176 ? -29.789 2.231 13.137 1.00 87.75 176 PHE A N 1
ATOM 1407 C CA . PHE A 1 176 ? -29.630 3.059 14.324 1.00 87.75 176 PHE A CA 1
ATOM 1408 C C . PHE A 1 176 ? -30.872 3.924 14.519 1.00 87.75 176 PHE A C 1
ATOM 1410 O O . PHE A 1 176 ? -31.275 4.647 13.612 1.00 87.75 176 PHE A O 1
ATOM 1417 N N . LYS A 1 177 ? -31.505 3.828 15.695 1.00 86.06 177 LYS A N 1
ATOM 1418 C CA . LYS A 1 177 ? -32.814 4.438 15.986 1.00 86.06 177 LYS A CA 1
ATOM 1419 C C . LYS A 1 177 ? -33.887 4.032 14.965 1.00 86.06 177 LYS A C 1
ATOM 1421 O O . LYS A 1 177 ? -34.691 4.862 14.549 1.00 86.06 177 LYS A O 1
ATOM 1426 N N . LYS A 1 178 ? -33.916 2.751 14.584 1.00 88.75 178 LYS A N 1
ATOM 1427 C CA . LYS A 1 178 ? -34.814 2.171 13.564 1.00 88.75 178 LYS A CA 1
ATOM 1428 C C . LYS A 1 178 ? -34.658 2.746 12.152 1.00 88.75 178 LYS A C 1
ATOM 1430 O O . LYS A 1 178 ? -35.558 2.584 11.333 1.00 88.75 178 LYS A O 1
ATOM 1435 N N . MET A 1 179 ? -33.537 3.397 11.860 1.00 90.56 179 MET A N 1
ATOM 1436 C CA . MET A 1 179 ? -33.241 3.969 10.548 1.00 90.56 179 MET A CA 1
ATOM 1437 C C . MET A 1 179 ? -31.969 3.347 9.962 1.00 90.56 179 MET A C 1
ATOM 1439 O O . MET A 1 179 ? -31.058 3.003 10.723 1.00 90.56 179 MET A O 1
ATOM 1443 N N . PRO A 1 180 ? -31.857 3.216 8.630 1.00 91.19 180 PRO A N 1
ATOM 1444 C CA . PRO A 1 180 ? -30.585 2.930 7.978 1.00 91.19 180 PRO A CA 1
ATOM 1445 C C . PRO A 1 180 ? -29.516 3.950 8.384 1.00 91.19 180 PRO A C 1
ATOM 1447 O O . PRO A 1 180 ? -29.803 5.142 8.508 1.00 91.19 180 PRO A O 1
ATOM 1450 N N . LEU A 1 181 ? -28.268 3.503 8.561 1.00 86.06 181 LEU A N 1
ATOM 1451 C CA . LEU A 1 181 ? -27.174 4.388 8.980 1.00 86.06 181 LEU A CA 1
ATOM 1452 C C . LEU A 1 181 ? -27.022 5.625 8.090 1.00 86.06 181 LEU A C 1
ATOM 1454 O O . LEU A 1 181 ? -26.819 6.717 8.613 1.00 86.06 181 LEU A O 1
ATOM 1458 N N . LEU A 1 182 ? -27.124 5.454 6.768 1.00 86.56 182 LEU A N 1
ATOM 1459 C CA . LEU A 1 182 ? -26.966 6.548 5.808 1.00 86.56 182 LEU A CA 1
ATOM 1460 C C . LEU A 1 182 ? -28.031 7.637 6.011 1.00 86.56 182 LEU A C 1
ATOM 1462 O O . LEU A 1 182 ? -27.721 8.823 5.976 1.00 86.56 182 LEU A O 1
ATOM 1466 N N . GLU A 1 183 ? -29.268 7.235 6.298 1.00 89.50 183 GLU A N 1
ATOM 1467 C CA . GLU A 1 183 ? -30.354 8.165 6.611 1.00 89.50 183 GLU A CA 1
ATOM 1468 C C . GLU A 1 183 ? -30.141 8.824 7.976 1.00 89.50 183 GLU A C 1
ATOM 1470 O O . GLU A 1 183 ? -30.382 10.018 8.147 1.00 89.50 183 GLU A O 1
ATOM 1475 N N . TRP A 1 184 ? -29.639 8.071 8.960 1.00 90.69 184 TRP A N 1
ATOM 1476 C CA . TRP A 1 184 ? -29.345 8.616 10.281 1.00 90.69 184 TRP A CA 1
ATOM 1477 C C . TRP A 1 184 ? -28.240 9.676 10.249 1.00 90.69 184 TRP A C 1
ATOM 1479 O O . TRP A 1 184 ? -28.404 10.722 10.878 1.00 90.69 184 TRP A O 1
ATOM 1489 N N . VAL A 1 185 ? -27.144 9.469 9.516 1.00 88.62 185 VAL A N 1
ATOM 1490 C CA . VAL A 1 185 ? -26.068 10.476 9.417 1.00 88.62 185 VAL A CA 1
ATOM 1491 C C . VAL A 1 185 ? -26.505 11.722 8.643 1.00 88.62 185 VAL A C 1
ATOM 1493 O O . VAL A 1 185 ? -26.005 12.808 8.908 1.00 88.62 185 VAL A O 1
ATOM 1496 N N . GLN A 1 186 ? -27.473 11.592 7.734 1.00 87.56 186 GLN A N 1
ATOM 1497 C CA . GLN A 1 186 ? -28.052 12.719 6.993 1.00 87.56 186 GLN A CA 1
ATOM 1498 C C . GLN A 1 186 ? -29.177 13.434 7.759 1.00 87.56 186 GLN A C 1
ATOM 1500 O O . GLN A 1 186 ? -29.603 14.518 7.361 1.00 87.56 186 GLN A O 1
ATOM 1505 N N . SER A 1 187 ? -29.679 12.851 8.852 1.00 86.88 187 SER A N 1
ATOM 1506 C CA . SER A 1 187 ? -30.777 13.440 9.620 1.00 86.88 187 SER A CA 1
ATOM 1507 C C . SER A 1 187 ? -30.345 14.698 10.385 1.00 86.88 187 SER A C 1
ATOM 1509 O O . SER A 1 187 ? -29.248 14.781 10.945 1.00 86.88 187 SER A O 1
ATOM 1511 N N . HIS A 1 188 ? -31.227 15.698 10.418 1.00 81.88 188 HIS A N 1
ATOM 1512 C CA . HIS A 1 188 ? -30.950 16.980 11.063 1.00 81.88 188 HIS A CA 1
ATOM 1513 C C . HIS A 1 188 ? -30.693 16.812 12.571 1.00 81.88 188 HIS A C 1
ATOM 1515 O O . HIS A 1 188 ? -31.496 16.207 13.281 1.00 81.88 188 HIS A O 1
ATOM 1521 N N . GLY A 1 189 ? -29.573 17.353 13.062 1.00 80.56 189 GLY A N 1
ATOM 1522 C CA . GLY A 1 189 ? -29.172 17.236 14.470 1.00 80.56 189 GLY A CA 1
ATOM 1523 C C . GLY A 1 189 ? -28.650 15.849 14.867 1.00 80.56 189 GLY A C 1
ATOM 1524 O O . GLY A 1 189 ? -28.524 15.554 16.058 1.00 80.56 189 GLY A O 1
ATOM 1525 N N . SER A 1 190 ? -28.355 14.981 13.896 1.00 84.56 190 SER A N 1
ATOM 1526 C CA . SER A 1 190 ? -27.710 13.699 14.162 1.00 84.56 190 SER A CA 1
ATOM 1527 C C . SER A 1 190 ? -26.315 13.892 14.741 1.00 84.56 190 SER A C 1
ATOM 1529 O O . SER A 1 190 ? -25.492 14.611 14.184 1.00 84.56 190 SER A O 1
ATOM 1531 N N . THR A 1 191 ? -26.004 13.172 15.818 1.00 84.25 191 THR A N 1
ATOM 1532 C CA . THR A 1 191 ? -24.642 13.127 16.372 1.00 84.25 191 THR A CA 1
ATOM 1533 C C . THR A 1 191 ? -23.653 12.404 15.458 1.00 84.25 191 THR A C 1
ATOM 1535 O O . THR A 1 191 ? -22.458 12.440 15.722 1.00 84.25 191 THR A O 1
ATOM 1538 N N . GLY A 1 192 ? -24.140 11.699 14.431 1.00 82.88 192 GLY A N 1
ATOM 1539 C CA . GLY A 1 192 ? -23.315 11.083 13.394 1.00 82.88 192 GLY A CA 1
ATOM 1540 C C . GLY A 1 192 ? -23.206 11.916 12.120 1.00 82.88 192 GLY A C 1
ATOM 1541 O O . GLY A 1 192 ? -22.569 11.457 11.175 1.00 82.88 192 GLY A O 1
ATOM 1542 N N . ALA A 1 193 ? -23.843 13.092 12.059 1.00 85.81 193 ALA A N 1
ATOM 1543 C CA . ALA A 1 193 ? -23.713 13.976 10.910 1.00 85.81 193 ALA A CA 1
ATOM 1544 C C . ALA A 1 193 ? -22.266 14.450 10.764 1.00 85.81 193 ALA A C 1
ATOM 1546 O O . ALA A 1 193 ? -21.583 14.723 11.754 1.00 85.81 193 ALA A O 1
ATOM 1547 N N . MET A 1 194 ? -21.812 14.555 9.516 1.00 81.31 194 MET A N 1
ATOM 1548 C CA . MET A 1 194 ? -20.513 15.141 9.220 1.00 81.31 194 MET A CA 1
ATOM 1549 C C . MET A 1 194 ? -20.508 16.606 9.696 1.00 81.31 194 MET A C 1
ATOM 1551 O O . MET A 1 194 ? -21.429 17.346 9.338 1.00 81.31 194 MET A O 1
ATOM 1555 N N . PRO A 1 195 ? -19.522 17.027 10.509 1.00 82.75 195 PRO A N 1
ATOM 1556 C CA . PRO A 1 195 ? -19.359 18.427 10.885 1.00 82.75 195 PRO A CA 1
ATOM 1557 C C . PRO A 1 195 ? -19.267 19.327 9.650 1.00 82.75 195 PRO A C 1
ATOM 1559 O O . PRO A 1 195 ? -18.679 18.934 8.643 1.00 82.75 195 PRO A O 1
ATOM 1562 N N . VAL A 1 196 ? -19.834 20.533 9.729 1.00 79.75 196 VAL A N 1
ATOM 1563 C CA . VAL A 1 196 ? -19.924 21.470 8.592 1.00 79.75 196 VAL A CA 1
ATOM 1564 C C . VAL A 1 196 ? -18.557 21.961 8.111 1.00 79.75 196 VAL A C 1
ATOM 1566 O O . VAL A 1 196 ? -18.425 22.438 6.990 1.00 79.75 196 VAL A O 1
ATOM 1569 N N . GLU A 1 197 ? -17.541 21.838 8.959 1.00 81.06 197 GLU A N 1
ATOM 1570 C CA . GLU A 1 197 ? -16.154 22.197 8.690 1.00 81.06 197 GLU A CA 1
ATOM 1571 C C . GLU A 1 197 ? -15.416 21.138 7.857 1.00 81.06 197 GLU A C 1
ATOM 1573 O O . GLU A 1 197 ? -14.346 21.420 7.320 1.00 81.06 197 GLU A O 1
ATOM 1578 N N . ILE A 1 198 ? -15.957 19.918 7.753 1.00 71.81 198 ILE A N 1
ATOM 1579 C CA . ILE A 1 198 ? -15.351 18.834 6.979 1.00 71.81 198 ILE A CA 1
ATOM 1580 C C . ILE A 1 198 ? -15.916 18.854 5.558 1.00 71.81 198 ILE A C 1
ATOM 1582 O O . ILE A 1 198 ? -17.107 18.641 5.339 1.00 71.81 198 ILE A O 1
ATOM 1586 N N . VAL A 1 199 ? -15.034 19.060 4.581 1.00 73.12 199 VAL A N 1
ATOM 1587 C CA . VAL A 1 199 ? -15.349 18.932 3.154 1.00 73.12 199 VAL A CA 1
ATOM 1588 C C . VAL A 1 199 ? -15.145 17.472 2.733 1.00 73.12 199 VAL A C 1
ATOM 1590 O O . VAL A 1 199 ? -14.044 16.936 2.851 1.00 73.12 199 VAL A O 1
ATOM 1593 N N . ASP A 1 200 ? -16.200 16.802 2.256 1.00 66.12 200 ASP A N 1
ATOM 1594 C CA . ASP A 1 200 ? -16.108 15.420 1.757 1.00 66.12 200 ASP A CA 1
ATOM 1595 C C . ASP A 1 200 ? -15.584 15.383 0.311 1.00 66.12 200 ASP A C 1
ATOM 1597 O O . ASP A 1 200 ? -16.344 15.381 -0.658 1.00 66.12 200 ASP A O 1
ATOM 1601 N N . GLU A 1 201 ? -14.262 15.345 0.155 1.00 66.06 201 GLU A N 1
ATOM 1602 C CA . GLU A 1 201 ? -13.588 15.286 -1.153 1.00 66.06 201 GLU A CA 1
ATOM 1603 C C . GLU A 1 201 ? -13.559 13.871 -1.771 1.00 66.06 201 GLU A C 1
ATOM 1605 O O . GLU A 1 201 ? -12.989 13.663 -2.841 1.00 66.06 201 GLU A O 1
ATOM 1610 N N . ARG A 1 202 ? -14.186 12.861 -1.142 1.00 58.88 202 ARG A N 1
ATOM 1611 C CA . ARG A 1 202 ? -14.112 11.454 -1.597 1.00 58.88 202 ARG A CA 1
ATOM 1612 C C . ARG A 1 202 ? -14.917 11.158 -2.864 1.00 58.88 202 ARG A C 1
ATOM 1614 O O . ARG A 1 202 ? -14.885 10.030 -3.363 1.00 58.88 202 ARG A O 1
ATOM 1621 N N . THR A 1 203 ? -15.638 12.136 -3.407 1.00 45.44 203 THR A N 1
ATOM 1622 C CA . THR A 1 203 ? -16.239 12.000 -4.734 1.00 45.44 203 THR A CA 1
ATOM 1623 C C . THR A 1 203 ? -15.166 12.250 -5.785 1.00 45.44 203 THR A C 1
ATOM 1625 O O . THR A 1 203 ? -14.855 13.383 -6.131 1.00 45.44 203 THR A O 1
ATOM 1628 N N . TYR A 1 204 ? -14.591 11.164 -6.306 1.00 39.25 204 TYR A N 1
ATOM 1629 C CA . TYR A 1 204 ? -13.753 11.199 -7.503 1.00 39.25 204 TYR A CA 1
ATOM 1630 C C . TYR A 1 204 ? -14.542 11.921 -8.607 1.00 39.25 204 TYR A C 1
ATOM 1632 O O . TYR A 1 204 ? -15.495 11.359 -9.156 1.00 39.25 204 TYR A O 1
ATOM 1640 N N . GLN A 1 205 ? -14.212 13.184 -8.895 1.00 45.62 205 GLN A N 1
ATOM 1641 C CA . GLN A 1 205 ? -14.829 13.888 -10.012 1.00 45.62 205 GLN A CA 1
ATOM 1642 C C . GLN A 1 205 ? -14.393 13.163 -11.281 1.00 45.62 205 GLN A C 1
ATOM 1644 O O . GLN A 1 205 ? -13.214 13.149 -11.634 1.00 45.62 205 GLN A O 1
ATOM 1649 N N . ARG A 1 206 ? -15.341 12.487 -11.937 1.00 37.75 206 ARG A N 1
ATOM 1650 C CA . ARG A 1 206 ? -15.100 11.883 -13.246 1.00 37.75 206 ARG A CA 1
ATOM 1651 C C . ARG A 1 206 ? -14.666 13.026 -14.183 1.00 37.75 206 ARG A C 1
ATOM 1653 O O . ARG A 1 206 ? -15.399 14.017 -14.241 1.00 37.75 206 ARG A O 1
ATOM 1660 N N . PRO A 1 207 ? -13.508 12.934 -14.864 1.00 44.50 207 PRO A N 1
ATOM 1661 C CA . PRO A 1 207 ? -13.087 13.958 -15.812 1.00 44.50 207 PRO A CA 1
ATOM 1662 C C . PRO A 1 207 ? -14.218 14.211 -16.804 1.00 44.50 207 PRO A C 1
ATOM 1664 O O . PRO A 1 207 ? -14.817 13.258 -17.305 1.00 44.50 207 PRO A O 1
ATOM 1667 N N . GLN A 1 208 ? -14.556 15.479 -17.027 1.00 43.84 208 GLN A N 1
ATOM 1668 C CA . GLN A 1 208 ? -15.512 15.825 -18.068 1.00 43.84 208 GLN A CA 1
ATOM 1669 C C . GLN A 1 208 ? -14.883 15.466 -19.412 1.00 43.84 208 GLN A C 1
ATOM 1671 O O . GLN A 1 208 ? -13.783 15.925 -19.717 1.00 43.84 208 GLN A O 1
ATOM 1676 N N . ASP A 1 209 ? -15.573 14.627 -20.183 1.00 49.22 209 ASP A N 1
ATOM 1677 C CA . ASP A 1 209 ? -15.190 14.316 -21.553 1.00 49.22 209 ASP A CA 1
ATOM 1678 C C . ASP A 1 209 ? -15.191 15.629 -22.348 1.00 49.22 209 ASP A C 1
ATOM 1680 O O . ASP A 1 209 ? -16.237 16.239 -22.583 1.00 49.22 209 ASP A O 1
ATOM 1684 N N . THR A 1 210 ? -14.005 16.111 -22.713 1.00 48.16 210 THR A N 1
ATOM 1685 C CA . THR A 1 210 ? -13.864 17.215 -23.659 1.00 48.16 210 THR A CA 1
ATOM 1686 C C . THR A 1 210 ? -14.200 16.681 -25.048 1.00 48.16 210 THR A C 1
ATOM 1688 O O . THR A 1 210 ? -13.437 15.876 -25.585 1.00 48.16 210 THR A O 1
ATOM 1691 N N . ASN A 1 211 ? -15.354 17.096 -25.583 1.00 48.25 211 ASN A N 1
ATOM 1692 C CA . ASN A 1 211 ? -15.719 16.938 -26.997 1.00 48.25 211 ASN A CA 1
ATOM 1693 C C . ASN A 1 211 ? -14.748 17.683 -27.918 1.00 48.25 211 ASN A C 1
ATOM 1695 O O . ASN A 1 211 ? -14.331 18.802 -27.538 1.00 48.25 211 ASN A O 1
#

Mean predicted aligned error: 16.86 Å

Radius of gyration: 24.89 Å; Cα contacts (8 Å, |Δi|>4): 166; chains: 1; bounding box: 62×38×61 Å

Solvent-accessible surface area (backbone atoms only — not comparable to full-atom values): 12981 Å² total; per-residue (Å²): 103,58,84,87,41,82,61,95,61,88,76,68,72,60,80,21,70,26,23,30,30,41,50,92,63,89,60,57,94,84,48,61,77,50,54,53,82,53,12,42,62,44,64,22,40,73,64,45,28,50,51,51,51,53,53,49,53,55,50,48,49,55,48,40,54,74,72,56,78,42,63,90,93,58,79,64,56,41,80,76,38,64,92,72,40,50,72,67,54,52,50,51,52,31,52,56,51,42,51,47,25,46,62,38,42,77,41,73,75,69,90,79,70,93,74,76,83,45,74,74,53,46,67,51,49,76,76,63,77,73,94,65,72,88,70,86,66,50,70,68,55,50,52,50,50,54,41,67,72,36,72,87,43,39,67,57,34,50,76,68,68,40,84,70,40,70,51,48,46,30,79,74,70,59,22,45,92,91,30,52,52,73,58,40,31,69,35,90,90,35,93,65,33,80,58,90,87,62,80,83,75,83,66,78,76,74,79,78,84,79,128

Secondary structure (DSSP, 8-state):
-BTTB--S-SS-S---GGGGSBTT----TT-TT--TTSSS---B-HHHHHHHHHHHHHHHHHHHHHTTSS-TT---HHHH-GGG--HHHHHHHHHHHHHHHHHTTS------S-----HHHHHHHTT-S---SS----HHHHHHHHHHH-GGGHHHHHHTT-GGGGGHHHHHHSEETTEEHHHHHHSTT-TTSPPTT---TTS--PPP---

Sequence (211 aa):
MRFGLASDQFDQEKDPPGTHRQAGKLREPGEPYADDSIGGTPEGDRHTEAGLRYEDHARLRMKARRENLYPKGAKVGMEDDLSTATPEFLQWRKQEIQQQLIATCDTHATDHSTILTNPMHAERVLAYDVAVGVSHISEKAMRNLRVIADWRLLKELEKNGNPNRIFHEYFKLGLFKKMPLLEWVQSHGSTGAMPVEIVDERTYQRPQDTN